Protein AF-A0A7K5IRS3-F1 (afdb_monomer_lite)

Organism: Toxostoma redivivum (NCBI:txid99882)

Structure (mmCIF, N/CA/C/O backbone):
data_AF-A0A7K5IRS3-F1
#
_entry.id   AF-A0A7K5IRS3-F1
#
loop_
_atom_site.group_PDB
_atom_site.id
_atom_site.type_symbol
_atom_site.label_atom_id
_atom_site.label_alt_id
_atom_site.label_comp_id
_atom_site.label_asym_id
_atom_site.label_entity_id
_atom_site.label_seq_id
_atom_site.pdbx_PDB_ins_code
_atom_site.Cartn_x
_atom_site.Cartn_y
_atom_site.Cartn_z
_atom_site.occupancy
_atom_site.B_iso_or_equiv
_atom_site.auth_seq_id
_atom_site.auth_comp_id
_atom_site.auth_asym_id
_atom_site.auth_atom_id
_atom_site.pdbx_PDB_model_num
ATOM 1 N N . GLU A 1 1 ? -62.398 -27.032 11.326 1.00 35.72 1 GLU A N 1
ATOM 2 C CA . GLU A 1 1 ? -62.741 -27.463 9.952 1.00 35.72 1 GLU A CA 1
ATOM 3 C C . GLU A 1 1 ? -62.327 -26.345 9.003 1.00 35.72 1 GLU A C 1
ATOM 5 O O . GLU A 1 1 ? -62.543 -25.201 9.361 1.00 35.72 1 GLU A O 1
ATOM 10 N N . SER A 1 2 ? -61.697 -26.519 7.849 1.00 32.34 2 SER A N 1
ATOM 11 C CA . SER A 1 2 ? -61.106 -27.665 7.151 1.00 32.34 2 SER A CA 1
ATOM 12 C C . SER A 1 2 ? -60.335 -27.067 5.953 1.00 32.34 2 SER A C 1
ATOM 14 O O . SER A 1 2 ? -60.902 -26.255 5.235 1.00 32.34 2 SER A O 1
ATOM 16 N N . VAL A 1 3 ? -59.039 -27.373 5.807 1.00 35.84 3 VAL A N 1
ATOM 17 C CA . VAL A 1 3 ? -58.456 -28.116 4.661 1.00 35.84 3 VAL A CA 1
ATOM 18 C C . VAL A 1 3 ? -58.207 -27.279 3.374 1.00 35.84 3 VAL A C 1
ATOM 20 O O . VAL A 1 3 ? -59.119 -27.010 2.604 1.00 35.84 3 VAL A O 1
ATOM 23 N N . ASN A 1 4 ? -56.929 -26.928 3.128 1.00 37.47 4 ASN A N 1
ATOM 24 C CA . ASN A 1 4 ? -56.299 -26.757 1.787 1.00 37.47 4 ASN A CA 1
ATOM 25 C C . ASN A 1 4 ? -56.284 -28.121 1.036 1.00 37.47 4 ASN A C 1
ATOM 27 O O . ASN A 1 4 ? -56.558 -29.106 1.717 1.00 37.47 4 ASN A O 1
ATOM 31 N N . PRO A 1 5 ? -55.806 -28.323 -0.223 1.00 52.09 5 PRO A N 1
ATOM 32 C CA . PRO A 1 5 ? -55.329 -27.435 -1.310 1.00 52.09 5 PRO A CA 1
ATOM 33 C C . PRO A 1 5 ? -55.896 -27.833 -2.710 1.00 52.09 5 PRO A C 1
ATOM 35 O O . PRO A 1 5 ? -56.567 -28.853 -2.842 1.00 52.09 5 PRO A O 1
ATOM 38 N N . THR A 1 6 ? -55.557 -27.132 -3.806 1.00 36.75 6 THR A N 1
ATOM 39 C CA . THR A 1 6 ? -55.405 -27.804 -5.122 1.00 36.75 6 THR A CA 1
ATOM 40 C C . THR A 1 6 ? -54.451 -27.059 -6.058 1.00 36.75 6 THR A C 1
ATOM 42 O O . THR A 1 6 ? -54.639 -25.893 -6.388 1.00 36.75 6 THR A O 1
ATOM 45 N N . SER A 1 7 ? -53.421 -27.790 -6.464 1.00 32.72 7 SER A N 1
ATOM 46 C CA . SER A 1 7 ? -52.395 -27.486 -7.458 1.00 32.72 7 SER A CA 1
ATOM 47 C C . SER A 1 7 ? -52.858 -27.932 -8.855 1.00 32.72 7 SER A C 1
ATOM 49 O O . SER A 1 7 ? -53.617 -28.893 -8.933 1.00 32.72 7 SER A O 1
ATOM 51 N N . TYR A 1 8 ? -52.367 -27.305 -9.936 1.00 34.88 8 TYR A N 1
ATOM 52 C CA . TYR A 1 8 ? -51.504 -27.918 -10.977 1.00 34.88 8 TYR A CA 1
ATOM 53 C C . TYR A 1 8 ? -51.452 -27.119 -12.300 1.00 34.88 8 TYR A C 1
ATOM 55 O O . TYR A 1 8 ? -52.494 -26.818 -12.864 1.00 34.88 8 TYR A O 1
ATOM 63 N N . SER A 1 9 ? -50.207 -26.953 -12.793 1.00 36.88 9 SER A N 1
ATOM 64 C CA . SER A 1 9 ? -49.703 -26.966 -14.193 1.00 36.88 9 SER A CA 1
ATOM 65 C C . SER A 1 9 ? -50.263 -25.946 -15.208 1.00 36.88 9 SER A C 1
ATOM 67 O O . SER A 1 9 ? -51.453 -25.696 -15.240 1.00 36.88 9 SER A O 1
ATOM 69 N N . SER A 1 10 ? -49.501 -25.343 -16.127 1.00 39.47 10 SER A N 1
ATOM 70 C CA . SER A 1 10 ? -48.346 -25.854 -16.872 1.00 39.47 10 SER A CA 1
ATOM 71 C C . SER A 1 10 ? -47.658 -24.750 -17.699 1.00 39.47 10 SER A C 1
ATOM 73 O O . SER A 1 10 ? -48.317 -23.799 -18.103 1.00 39.47 10 SER A O 1
ATOM 75 N N . GLN A 1 11 ? -46.410 -25.036 -18.085 1.00 43.38 11 GLN A N 1
ATOM 76 C CA . GLN A 1 11 ? -45.656 -24.550 -19.253 1.00 43.38 11 GLN A CA 1
ATOM 77 C C . GLN A 1 11 ? -44.656 -23.398 -19.058 1.00 43.38 11 GLN A C 1
ATOM 79 O O . GLN A 1 11 ? -44.975 -22.237 -18.841 1.00 43.38 11 GLN A O 1
ATOM 84 N N . LEU A 1 12 ? -43.404 -23.845 -19.154 1.00 40.38 12 LEU A N 1
ATOM 85 C CA . LEU A 1 12 ? -42.155 -23.133 -19.339 1.00 40.38 12 LEU A CA 1
ATOM 86 C C . LEU A 1 12 ? -42.151 -22.476 -20.726 1.00 40.38 12 LEU A C 1
ATOM 88 O O . LEU A 1 12 ? -42.394 -23.173 -21.710 1.00 40.38 12 LEU A O 1
ATOM 92 N N . GLU A 1 13 ? -41.803 -21.195 -20.808 1.00 42.59 13 GLU A N 1
ATOM 93 C CA . GLU A 1 13 ? -41.315 -20.590 -22.051 1.00 42.59 13 GLU A CA 1
ATOM 94 C C . GLU A 1 13 ? -39.824 -20.287 -21.900 1.00 42.59 13 GLU A C 1
ATOM 96 O O . GLU A 1 13 ? -39.390 -19.360 -21.217 1.00 42.59 13 GLU A O 1
ATOM 101 N N . ASP A 1 14 ? -39.068 -21.193 -22.510 1.00 37.47 14 ASP A N 1
ATOM 102 C CA . ASP A 1 14 ? -37.672 -21.110 -22.902 1.00 37.47 14 ASP A CA 1
ATOM 103 C C . ASP A 1 14 ? -37.530 -20.064 -24.020 1.00 37.47 14 ASP A C 1
ATOM 105 O O . ASP A 1 14 ? -38.189 -20.163 -25.054 1.00 37.47 14 ASP A O 1
ATOM 109 N N . SER A 1 15 ? -36.696 -19.045 -23.809 1.00 58.06 15 SER A N 1
ATOM 110 C CA . SER A 1 15 ? -36.333 -18.077 -24.848 1.00 58.06 15 SER A CA 1
ATOM 111 C C . SER A 1 15 ? -34.816 -18.033 -24.978 1.00 58.06 15 SER A C 1
ATOM 113 O O . SER A 1 15 ? -34.156 -17.109 -24.499 1.00 58.06 15 SER A O 1
ATOM 115 N N . GLY A 1 16 ? -34.277 -19.051 -25.646 1.00 42.94 16 GLY A N 1
ATOM 116 C CA . GLY A 1 16 ? -32.945 -19.030 -26.232 1.00 42.94 16 GLY A CA 1
ATOM 117 C C . GLY A 1 16 ? -32.838 -17.987 -27.349 1.00 42.94 16 GLY A C 1
ATOM 118 O O . GLY A 1 16 ? -33.691 -17.903 -28.230 1.00 42.94 16 GLY A O 1
ATOM 119 N N . CYS A 1 17 ? -31.759 -17.209 -27.319 1.00 46.00 17 CYS A N 1
ATOM 120 C CA . CYS A 1 17 ? -31.292 -16.421 -28.456 1.00 46.00 17 CYS A CA 1
ATOM 121 C C . CYS A 1 17 ? -29.834 -16.798 -28.728 1.00 46.00 17 CYS A C 1
ATOM 123 O O . CYS A 1 17 ? -28.911 -16.118 -28.283 1.00 46.00 17 CYS A O 1
ATOM 125 N N . ASP A 1 18 ? -29.661 -17.894 -29.466 1.00 41.50 18 ASP A N 1
ATOM 126 C CA . ASP A 1 18 ? -28.457 -18.168 -30.245 1.00 41.50 18 ASP A CA 1
ATOM 127 C C . ASP A 1 18 ? -28.534 -17.376 -31.554 1.00 41.50 18 ASP A C 1
ATOM 129 O O . ASP A 1 18 ? -29.476 -17.532 -32.332 1.00 41.50 18 ASP A O 1
ATOM 133 N N . VAL A 1 19 ? -27.525 -16.548 -31.824 1.00 40.22 19 VAL A N 1
ATOM 134 C CA . VAL A 1 19 ? -27.256 -16.044 -33.177 1.00 40.22 19 VAL A CA 1
ATOM 135 C C . VAL A 1 19 ? -25.769 -16.227 -33.465 1.00 40.22 19 VAL A C 1
ATOM 137 O O . VAL A 1 19 ? -24.948 -15.339 -33.241 1.00 40.22 19 VAL A O 1
ATOM 140 N N . CYS A 1 20 ? -25.434 -17.412 -33.971 1.00 35.03 20 CYS A N 1
ATOM 141 C CA . CYS A 1 20 ? -24.266 -17.619 -34.816 1.00 35.03 20 CYS A CA 1
ATOM 142 C C . CYS A 1 20 ? -24.588 -17.058 -36.206 1.00 35.03 20 CYS A C 1
ATOM 144 O O . CYS A 1 20 ? -25.600 -17.430 -36.792 1.00 35.03 20 CYS A O 1
ATOM 146 N N . ASN A 1 21 ? -23.717 -16.209 -36.747 1.00 39.47 21 ASN A N 1
ATOM 147 C CA . ASN A 1 21 ? -23.665 -15.962 -38.184 1.00 39.47 21 ASN A CA 1
ATOM 148 C C . ASN A 1 21 ? -22.270 -16.329 -38.682 1.00 39.47 21 ASN A C 1
ATOM 150 O O . ASN A 1 21 ? -21.323 -15.554 -38.558 1.00 39.47 21 ASN A O 1
ATOM 154 N N . ASP A 1 22 ? -22.192 -17.533 -39.243 1.00 34.62 22 ASP A N 1
ATOM 155 C CA . ASP A 1 22 ? -21.204 -17.906 -40.242 1.00 34.62 22 ASP A CA 1
ATOM 156 C C . ASP A 1 22 ? -21.474 -17.113 -41.525 1.00 34.62 22 ASP A C 1
ATOM 158 O O . ASP A 1 22 ? -22.584 -17.112 -42.060 1.00 34.62 22 ASP A O 1
ATOM 162 N N . SER A 1 23 ? -20.438 -16.484 -42.068 1.00 40.38 23 SER A N 1
ATOM 163 C CA . SER A 1 23 ? -20.390 -16.136 -43.486 1.00 40.38 23 SER A CA 1
ATOM 164 C C . SER A 1 23 ? -19.009 -16.460 -44.047 1.00 40.38 23 SER A C 1
ATOM 166 O O . SER A 1 23 ? -18.142 -15.610 -44.231 1.00 40.38 23 SER A O 1
ATOM 168 N N . ALA A 1 24 ? -18.818 -17.746 -44.334 1.00 34.31 24 ALA A N 1
ATOM 169 C CA . ALA A 1 24 ? -17.869 -18.199 -45.336 1.00 34.31 24 ALA A CA 1
ATOM 170 C C . ALA A 1 24 ? -18.504 -18.023 -46.724 1.00 34.31 24 ALA A C 1
ATOM 172 O O . ALA A 1 24 ? -19.585 -18.552 -46.968 1.00 34.31 24 ALA A O 1
ATOM 173 N N . PHE A 1 25 ? -17.830 -17.308 -47.625 1.00 32.75 25 PHE A N 1
ATOM 174 C CA . PHE A 1 25 ? -17.977 -17.497 -49.068 1.00 32.75 25 PHE A CA 1
ATOM 175 C C . PHE A 1 25 ? -16.651 -17.180 -49.775 1.00 32.75 25 PHE A C 1
ATOM 177 O O . PHE A 1 25 ? -16.189 -16.043 -49.806 1.00 32.75 25 PHE A O 1
ATOM 184 N N . ASP A 1 26 ? -16.060 -18.264 -50.267 1.00 31.09 26 ASP A N 1
ATOM 185 C CA . ASP A 1 26 ? -15.337 -18.476 -51.518 1.00 31.09 26 ASP A CA 1
ATOM 186 C C . ASP A 1 26 ? -14.214 -17.544 -51.996 1.00 31.09 26 ASP A C 1
ATOM 188 O O . ASP A 1 26 ? -14.376 -16.407 -52.435 1.00 31.09 26 ASP A O 1
ATOM 192 N N . SER A 1 27 ? -13.052 -18.198 -52.048 1.00 31.64 27 SER A N 1
ATOM 193 C CA . SER A 1 27 ? -11.953 -18.062 -52.993 1.00 31.64 27 SER A CA 1
ATOM 194 C C . SER A 1 27 ? -12.310 -17.524 -54.386 1.00 31.64 27 SER A C 1
ATOM 196 O O . SER A 1 27 ? -13.105 -18.109 -55.116 1.00 31.64 27 SER A O 1
ATOM 198 N N . LEU A 1 28 ? -11.513 -16.556 -54.843 1.00 33.59 28 LEU A N 1
ATOM 199 C CA . LEU A 1 28 ? -11.058 -16.518 -56.230 1.00 33.59 28 LEU A CA 1
ATOM 200 C C . LEU A 1 28 ? -9.540 -16.320 -56.235 1.00 33.59 28 LEU A C 1
ATOM 202 O O . LEU A 1 28 ? -9.024 -15.298 -55.788 1.00 33.59 28 LEU A O 1
ATOM 206 N N . GLY A 1 29 ? -8.826 -17.348 -56.687 1.00 28.31 29 GLY A N 1
ATOM 207 C CA .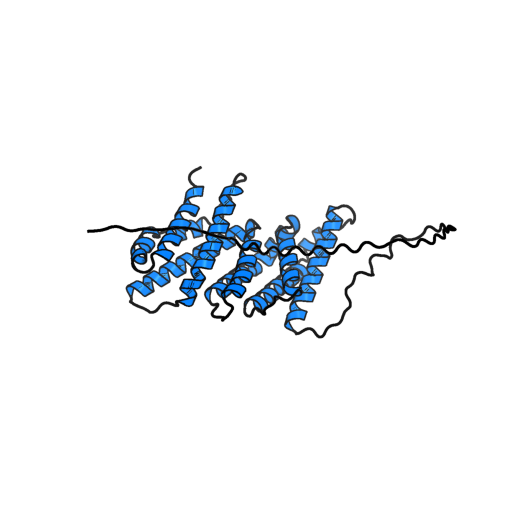 GLY A 1 29 ? -7.387 -17.300 -56.880 1.00 28.31 29 GLY A CA 1
ATOM 208 C C . GLY A 1 29 ? -7.017 -16.606 -58.186 1.00 28.31 29 GLY A C 1
ATOM 209 O O . GLY A 1 29 ? -7.661 -16.813 -59.209 1.00 28.31 29 GLY A O 1
ATOM 210 N N . THR A 1 30 ? -5.908 -15.878 -58.162 1.00 31.98 30 THR A N 1
ATOM 211 C CA . THR A 1 30 ? -5.019 -15.736 -59.317 1.00 31.98 30 THR A CA 1
ATOM 212 C C . THR A 1 30 ? -3.590 -15.709 -58.804 1.00 31.98 30 THR A C 1
ATOM 214 O O . THR A 1 30 ? -3.171 -14.769 -58.131 1.00 31.98 30 THR A O 1
ATOM 217 N N . ALA A 1 31 ? -2.876 -16.788 -59.105 1.00 30.75 31 ALA A N 1
ATOM 218 C CA . ALA A 1 31 ? -1.441 -16.909 -58.963 1.00 30.75 31 ALA A CA 1
ATOM 219 C C . ALA A 1 31 ? -0.721 -16.021 -59.989 1.00 30.75 31 ALA A C 1
ATOM 221 O O . ALA A 1 31 ? -1.162 -15.905 -61.132 1.00 30.75 31 ALA A O 1
ATOM 222 N N . SER A 1 32 ? 0.420 -15.467 -59.590 1.00 30.77 32 SER A N 1
ATOM 223 C CA . SER A 1 32 ? 1.526 -15.158 -60.496 1.00 30.77 32 SER A CA 1
ATOM 224 C C . SER A 1 32 ? 2.816 -15.133 -59.682 1.00 30.77 32 SER A C 1
ATOM 226 O O . SER A 1 32 ? 3.207 -14.101 -59.142 1.00 30.77 32 SER A O 1
ATOM 228 N N . ASP A 1 33 ? 3.474 -16.286 -59.606 1.00 28.84 33 ASP A N 1
ATOM 229 C CA . ASP A 1 33 ? 4.921 -16.350 -59.415 1.00 28.84 33 ASP A CA 1
ATOM 230 C C . ASP A 1 33 ? 5.607 -15.753 -60.651 1.00 28.84 33 ASP A C 1
ATOM 232 O O . ASP A 1 33 ? 5.157 -16.007 -61.766 1.00 28.84 33 ASP A O 1
ATOM 236 N N . PHE A 1 34 ? 6.683 -14.976 -60.472 1.00 27.59 34 PHE A N 1
ATOM 237 C CA . PHE A 1 34 ? 8.011 -15.348 -60.981 1.00 27.59 34 PHE A CA 1
ATOM 238 C C . PHE A 1 34 ? 9.103 -14.284 -60.720 1.00 27.59 34 PHE A C 1
ATOM 240 O O . PHE A 1 34 ? 8.952 -13.105 -61.027 1.00 27.59 34 PHE A O 1
ATOM 247 N N . HIS A 1 35 ? 10.244 -14.815 -60.260 1.00 30.34 35 HIS A N 1
ATOM 248 C CA . HIS A 1 35 ? 11.635 -14.334 -60.318 1.00 30.34 35 HIS A CA 1
ATOM 249 C C . HIS A 1 35 ? 12.181 -13.337 -59.275 1.00 30.34 35 HIS A C 1
ATOM 251 O O . HIS A 1 35 ? 12.158 -12.123 -59.425 1.00 30.34 35 HIS A O 1
ATOM 257 N N . GLN A 1 36 ? 12.803 -13.942 -58.251 1.00 30.33 36 GLN A N 1
ATOM 258 C CA . GLN A 1 36 ? 14.237 -13.849 -57.919 1.00 30.33 36 GLN A CA 1
ATOM 259 C C . GLN A 1 36 ? 14.968 -12.525 -58.212 1.00 30.33 36 GLN A C 1
ATOM 261 O O . GLN A 1 36 ? 15.292 -12.209 -59.352 1.00 30.33 36 GLN A O 1
ATOM 266 N N . SER A 1 37 ? 15.416 -11.877 -57.136 1.00 27.23 37 SER A N 1
ATOM 267 C CA . SER A 1 37 ? 16.671 -11.123 -57.118 1.00 27.23 37 SER A CA 1
ATOM 268 C C . SER A 1 37 ? 17.335 -11.319 -55.758 1.00 27.23 37 SER A C 1
ATOM 270 O O . SER A 1 37 ? 16.959 -10.693 -54.768 1.00 27.23 37 SER A O 1
ATOM 272 N N . GLU A 1 38 ? 18.330 -12.200 -55.712 1.00 29.78 38 GLU A N 1
ATOM 273 C CA . GLU A 1 38 ? 19.328 -12.214 -54.650 1.00 29.78 38 GLU A CA 1
ATOM 274 C C . GLU A 1 38 ? 20.120 -10.905 -54.710 1.00 29.78 38 GLU A C 1
ATOM 276 O O . GLU A 1 38 ? 20.816 -10.653 -55.684 1.00 29.78 38 GLU A O 1
ATOM 281 N N . HIS A 1 39 ? 20.052 -10.083 -53.664 1.00 29.22 39 HIS A N 1
ATOM 282 C CA . HIS A 1 39 ? 21.185 -9.247 -53.280 1.00 29.22 39 HIS A CA 1
ATOM 283 C C . HIS A 1 39 ? 21.186 -9.031 -51.767 1.00 29.22 39 HIS A C 1
ATOM 285 O O . HIS A 1 39 ? 20.412 -8.278 -51.185 1.00 29.22 39 HIS A O 1
ATOM 291 N N . ASN A 1 40 ? 22.107 -9.764 -51.155 1.00 32.06 40 ASN A N 1
ATOM 292 C CA . ASN A 1 40 ? 22.701 -9.552 -49.849 1.00 32.06 40 ASN A CA 1
ATOM 293 C C . ASN A 1 40 ? 23.050 -8.060 -49.654 1.00 32.06 40 ASN A C 1
ATOM 295 O O . ASN A 1 40 ? 23.689 -7.501 -50.543 1.00 32.06 40 ASN A O 1
ATOM 299 N N . VAL A 1 41 ? 22.627 -7.442 -48.537 1.00 30.41 41 VAL A N 1
ATOM 300 C CA . VAL A 1 41 ? 23.303 -6.362 -47.770 1.00 30.41 41 VAL A CA 1
ATOM 301 C C . VAL A 1 41 ? 22.321 -5.730 -46.754 1.00 30.41 41 VAL A C 1
ATOM 303 O O . VAL A 1 41 ? 21.298 -5.162 -47.117 1.00 30.41 41 VAL A O 1
ATOM 306 N N . SER A 1 42 ? 22.730 -5.732 -45.476 1.00 28.66 42 SER A N 1
ATOM 307 C CA . SER A 1 42 ? 22.289 -4.835 -44.384 1.00 28.66 42 SER A CA 1
ATOM 308 C C . SER A 1 42 ? 20.951 -5.122 -43.672 1.00 28.66 42 SER A C 1
ATOM 310 O O . SER A 1 42 ? 19.960 -4.409 -43.814 1.00 28.66 42 SER A O 1
ATOM 312 N N . THR A 1 43 ? 20.974 -6.067 -42.731 1.00 33.31 43 THR A N 1
ATOM 313 C CA . THR A 1 43 ? 19.914 -6.336 -41.732 1.00 33.31 43 THR A CA 1
ATOM 314 C C . THR A 1 43 ? 19.813 -5.287 -40.603 1.00 33.31 43 THR A C 1
ATOM 316 O O . THR A 1 43 ? 19.393 -5.600 -39.495 1.00 33.31 43 THR A O 1
ATOM 319 N N . SER A 1 44 ? 20.193 -4.025 -40.837 1.00 37.22 44 SER A N 1
ATOM 320 C CA . SER A 1 44 ? 20.324 -3.011 -39.769 1.00 37.22 44 SER A CA 1
ATOM 321 C C . SER A 1 44 ? 19.295 -1.871 -39.818 1.00 37.22 44 SER A C 1
ATOM 323 O O . SER A 1 44 ? 19.280 -1.041 -38.910 1.00 37.22 44 SER A O 1
ATOM 325 N N . LYS A 1 45 ? 18.406 -1.810 -40.816 1.00 34.12 45 LYS A N 1
ATOM 326 C CA . LYS A 1 45 ? 17.549 -0.622 -41.024 1.00 34.12 45 LYS A CA 1
ATOM 327 C C . LYS A 1 45 ? 16.102 -0.725 -40.524 1.00 34.12 45 LYS A C 1
ATOM 329 O O . LYS A 1 45 ? 15.407 0.280 -40.537 1.00 34.12 45 LYS A O 1
ATOM 334 N N . HIS A 1 46 ? 15.663 -1.872 -40.003 1.00 27.88 46 HIS A N 1
ATOM 335 C CA . HIS A 1 46 ? 14.274 -2.052 -39.538 1.00 27.88 46 HIS A CA 1
ATOM 336 C C . HIS A 1 46 ? 14.008 -1.508 -38.108 1.00 27.88 46 HIS A C 1
ATOM 338 O O . HIS A 1 46 ? 12.879 -1.520 -37.620 1.00 27.88 46 HIS A O 1
ATOM 344 N N . TRP A 1 47 ? 15.027 -1.022 -37.392 1.00 34.78 47 TRP A N 1
ATOM 345 C CA . TRP A 1 47 ? 14.876 -0.613 -35.984 1.00 34.78 47 TRP A CA 1
ATOM 346 C C . TRP A 1 47 ? 14.413 0.835 -35.774 1.00 34.78 47 TRP A C 1
ATOM 348 O O . TRP A 1 47 ? 13.993 1.179 -34.675 1.00 34.78 47 TRP A O 1
ATOM 358 N N . LEU A 1 48 ? 14.437 1.676 -36.811 1.00 32.84 48 LEU A N 1
ATOM 359 C CA . LEU A 1 48 ? 14.127 3.109 -36.694 1.00 32.84 48 LEU A CA 1
ATOM 360 C C . LEU A 1 48 ? 12.657 3.469 -36.967 1.00 32.84 48 LEU A C 1
ATOM 362 O O . LEU A 1 48 ? 12.275 4.622 -36.803 1.00 32.84 48 LEU A O 1
ATOM 366 N N . GLU A 1 49 ? 11.822 2.497 -37.339 1.00 27.77 49 GLU A N 1
ATOM 367 C CA . GLU A 1 49 ? 10.447 2.748 -37.805 1.00 27.77 49 GLU A CA 1
ATOM 368 C C . GLU A 1 49 ? 9.367 2.529 -36.726 1.00 27.77 49 GLU A C 1
ATOM 370 O O . GLU A 1 49 ? 8.176 2.646 -36.994 1.00 27.77 49 GLU A O 1
ATOM 375 N N . ARG A 1 50 ? 9.768 2.249 -35.477 1.00 32.19 50 ARG A N 1
ATOM 376 C CA . ARG A 1 50 ? 8.860 2.082 -34.323 1.00 32.19 50 ARG A CA 1
ATOM 377 C C . ARG A 1 50 ? 8.976 3.184 -33.265 1.00 32.19 50 ARG A C 1
ATOM 379 O O . ARG A 1 50 ? 8.735 2.942 -32.088 1.00 32.19 50 ARG A O 1
ATOM 386 N N . LEU A 1 51 ? 9.306 4.406 -33.673 1.00 32.94 51 LEU A N 1
ATOM 387 C CA . LEU A 1 51 ? 9.044 5.579 -32.836 1.00 32.94 51 LEU A CA 1
ATOM 388 C C . LEU A 1 51 ? 7.586 6.018 -33.064 1.00 32.94 51 LEU A C 1
ATOM 390 O O . LEU A 1 51 ? 7.221 6.263 -34.216 1.00 32.94 51 LEU A O 1
ATOM 394 N N . PRO A 1 52 ? 6.732 6.121 -32.026 1.00 35.38 52 PRO A N 1
ATOM 395 C CA . PRO A 1 52 ? 5.390 6.656 -32.211 1.00 35.38 52 PRO A CA 1
ATOM 396 C C . PRO A 1 52 ? 5.473 8.127 -32.654 1.00 35.38 52 PRO A C 1
ATOM 398 O O . PRO A 1 52 ? 6.404 8.838 -32.259 1.00 35.38 52 PRO A O 1
ATOM 401 N N . PRO A 1 53 ? 4.514 8.616 -33.460 1.00 35.88 53 PRO A N 1
ATOM 402 C CA . PRO A 1 53 ? 4.557 9.971 -33.987 1.00 35.88 53 PRO A CA 1
ATOM 403 C C . PRO A 1 53 ? 4.464 11.013 -32.863 1.00 35.88 53 PRO A C 1
ATOM 405 O O . PRO A 1 53 ? 3.509 11.059 -32.088 1.00 35.88 53 PRO A O 1
ATOM 408 N N . LEU A 1 54 ? 5.465 11.892 -32.819 1.00 43.44 54 LEU A N 1
ATOM 409 C CA . LEU A 1 54 ? 5.492 13.123 -32.033 1.00 43.44 54 LEU A CA 1
ATOM 410 C C . LEU A 1 54 ? 4.432 14.104 -32.562 1.00 43.44 54 LEU A C 1
ATOM 412 O O . LEU A 1 54 ? 4.730 14.887 -33.459 1.00 43.44 54 LEU A O 1
ATOM 416 N N . ASN A 1 55 ? 3.207 14.060 -32.031 1.00 40.94 55 ASN A N 1
ATOM 417 C CA . ASN A 1 55 ? 2.341 15.226 -31.773 1.00 40.94 55 ASN A CA 1
ATOM 418 C C . ASN A 1 55 ? 0.918 14.790 -31.412 1.00 40.94 55 ASN A C 1
ATOM 420 O O . ASN A 1 55 ? 0.183 14.333 -32.278 1.00 40.94 55 ASN A O 1
ATOM 424 N N . LEU A 1 56 ? 0.485 15.088 -30.189 1.00 34.84 56 LEU A N 1
ATOM 425 C CA . LEU A 1 56 ? -0.889 15.485 -29.890 1.00 34.84 56 LEU A CA 1
ATOM 426 C C . LEU A 1 56 ? -0.819 16.573 -28.805 1.00 34.84 56 LEU A C 1
ATOM 428 O O . LEU A 1 56 ? 0.136 16.643 -28.033 1.00 34.84 56 LEU A O 1
ATOM 432 N N . GLY A 1 57 ? -1.778 17.496 -28.779 1.00 38.91 57 GLY A N 1
ATOM 433 C CA . GLY A 1 57 ? -1.817 18.597 -27.814 1.00 38.91 57 GLY A CA 1
ATOM 434 C C . GLY A 1 57 ? -2.012 18.095 -26.382 1.00 38.91 57 GLY A C 1
ATOM 435 O O . GLY A 1 57 ? -3.129 18.062 -25.881 1.00 38.91 57 GLY A O 1
ATOM 436 N N . HIS A 1 58 ? -0.923 17.702 -25.728 1.00 43.59 58 HIS A N 1
ATOM 437 C CA . HIS A 1 58 ? -0.948 17.101 -24.400 1.00 43.59 58 HIS A CA 1
ATOM 438 C C . HIS A 1 58 ? -0.992 18.166 -23.301 1.00 43.59 58 HIS A C 1
ATOM 440 O O . HIS A 1 58 ? -0.258 19.163 -23.335 1.00 43.59 58 HIS A O 1
ATOM 446 N N . THR A 1 59 ? -1.843 17.945 -22.298 1.00 54.34 59 THR A N 1
ATOM 447 C CA . THR A 1 59 ? -1.904 18.798 -21.099 1.00 54.34 59 THR A CA 1
ATOM 448 C C . THR A 1 59 ? -0.563 18.764 -20.352 1.00 54.34 59 THR A C 1
ATOM 450 O O . THR A 1 59 ? 0.179 17.786 -20.443 1.00 54.34 59 THR A O 1
ATOM 453 N N . SER A 1 60 ? -0.219 19.809 -19.587 1.00 59.12 60 SER A N 1
ATOM 454 C CA . SER A 1 60 ? 1.078 19.887 -18.880 1.00 59.12 60 SER A CA 1
ATOM 455 C C . SER A 1 60 ? 1.377 18.673 -17.983 1.00 59.12 60 SER A C 1
ATOM 457 O O . SER A 1 60 ? 2.538 18.305 -17.834 1.00 59.12 60 SER A O 1
ATOM 459 N N . LYS A 1 61 ? 0.336 18.020 -17.444 1.00 58.34 61 LYS A N 1
ATOM 460 C CA . LYS A 1 61 ? 0.423 16.814 -16.598 1.00 58.34 61 LYS A CA 1
ATOM 461 C C . LYS A 1 61 ? 0.746 15.524 -17.359 1.00 58.34 61 LYS A C 1
ATOM 463 O O . LYS A 1 61 ? 1.256 14.576 -16.779 1.00 58.34 61 LYS A O 1
ATOM 468 N N . GLU A 1 62 ? 0.418 15.464 -18.642 1.00 59.91 62 GLU A N 1
ATOM 469 C CA . GLU A 1 62 ? 0.723 14.308 -19.486 1.00 59.91 62 GLU A CA 1
ATOM 470 C C . GLU A 1 62 ? 2.189 14.360 -19.924 1.00 59.91 62 GLU A C 1
ATOM 472 O O . GLU A 1 62 ? 2.932 13.398 -19.741 1.00 59.91 62 GLU A O 1
ATOM 477 N N . LYS A 1 63 ? 2.654 15.553 -20.319 1.00 61.66 63 LYS A N 1
ATOM 478 C CA . LYS A 1 63 ? 4.066 15.808 -20.641 1.00 61.66 63 LYS A CA 1
ATOM 479 C C . LYS A 1 63 ? 5.019 15.497 -19.480 1.00 61.66 63 LYS A C 1
ATOM 481 O O . LYS A 1 63 ? 6.158 15.119 -19.737 1.00 61.66 63 LYS A O 1
ATOM 486 N N . SER A 1 64 ? 4.575 15.631 -18.223 1.00 69.62 64 SER A N 1
ATOM 487 C CA . SER A 1 64 ? 5.413 15.319 -17.054 1.00 69.62 64 SER A CA 1
ATOM 488 C C . SER A 1 64 ? 5.676 13.826 -16.853 1.00 69.62 64 SER A C 1
ATOM 490 O O . SER A 1 64 ? 6.668 13.487 -16.220 1.00 69.62 64 SER A O 1
ATOM 492 N N . LEU A 1 65 ? 4.819 12.939 -17.375 1.00 80.31 65 LEU A N 1
ATOM 493 C CA . LEU A 1 65 ? 4.998 11.487 -17.258 1.00 80.31 65 LEU A CA 1
ATOM 494 C C . LEU A 1 65 ? 5.650 10.876 -18.502 1.00 80.31 65 LEU A C 1
ATOM 496 O O . LEU A 1 65 ? 6.449 9.959 -18.365 1.00 80.31 65 LEU A O 1
ATOM 500 N N . THR A 1 66 ? 5.391 11.399 -19.703 1.00 83.56 66 THR A N 1
ATOM 501 C CA . THR A 1 66 ? 5.882 10.787 -20.952 1.00 83.56 66 THR A CA 1
ATOM 502 C C . THR A 1 66 ? 7.409 10.675 -21.018 1.00 83.56 66 THR A C 1
ATOM 504 O O . THR A 1 66 ? 7.934 9.620 -21.363 1.00 83.56 66 THR A O 1
ATOM 507 N N . ALA A 1 67 ? 8.140 11.737 -20.664 1.00 86.38 67 ALA A N 1
ATOM 508 C CA . ALA A 1 67 ? 9.603 11.739 -20.726 1.00 86.38 67 ALA A CA 1
ATOM 509 C C . ALA A 1 67 ? 10.267 10.733 -19.758 1.00 86.38 67 ALA A C 1
ATOM 511 O O . ALA A 1 67 ? 11.077 9.926 -20.227 1.00 86.38 67 ALA A O 1
ATOM 512 N N . PRO A 1 68 ? 9.942 10.715 -18.444 1.00 86.50 68 PRO A N 1
ATOM 513 C CA . PRO A 1 68 ? 10.525 9.732 -17.533 1.00 86.50 68 PRO A CA 1
ATOM 514 C C . PRO A 1 68 ? 10.091 8.297 -17.855 1.00 86.50 68 PRO A C 1
ATOM 516 O O . PRO A 1 68 ? 10.912 7.389 -17.735 1.00 86.50 68 PRO A O 1
ATOM 519 N N . VAL A 1 69 ? 8.849 8.082 -18.309 1.00 90.50 69 VAL A N 1
ATOM 520 C CA . VAL A 1 69 ? 8.364 6.757 -18.739 1.00 90.50 69 VAL A CA 1
ATOM 521 C C . VAL A 1 69 ? 9.179 6.240 -19.919 1.00 90.50 69 VAL A C 1
ATOM 523 O O . VAL A 1 69 ? 9.743 5.153 -19.828 1.00 90.50 69 VAL A O 1
ATOM 526 N N . HIS A 1 70 ? 9.328 7.043 -20.975 1.00 89.62 70 HIS A N 1
ATOM 527 C CA . HIS A 1 70 ? 10.088 6.657 -22.162 1.00 89.62 70 HIS A CA 1
ATOM 528 C C . HIS A 1 70 ? 11.560 6.365 -21.834 1.00 89.62 70 HIS A C 1
ATOM 530 O O . HIS A 1 70 ? 12.106 5.353 -22.266 1.00 89.62 70 HIS A O 1
ATOM 536 N N . PHE A 1 71 ? 12.213 7.216 -21.031 1.00 89.94 71 PHE A N 1
ATOM 537 C CA . PHE A 1 71 ? 13.600 6.984 -20.611 1.00 89.94 71 PHE A CA 1
ATOM 538 C C . PHE A 1 71 ? 13.764 5.647 -19.873 1.00 89.94 71 PHE A C 1
ATOM 540 O O . PHE A 1 71 ? 14.643 4.851 -20.209 1.00 89.94 71 PHE A O 1
ATOM 547 N N . LEU A 1 72 ? 12.912 5.393 -18.876 1.00 89.12 72 LEU A N 1
ATOM 548 C CA . LEU A 1 72 ? 12.980 4.180 -18.062 1.00 89.12 72 LEU A CA 1
ATOM 549 C C . LEU A 1 72 ? 12.620 2.929 -18.868 1.00 89.12 72 LEU A C 1
ATOM 551 O O . LEU A 1 72 ? 13.234 1.883 -18.670 1.00 89.12 72 LEU A O 1
ATOM 555 N N . GLN A 1 73 ? 11.675 3.031 -19.801 1.00 92.31 73 GLN A N 1
ATOM 556 C CA . GLN A 1 73 ? 11.336 1.939 -20.704 1.00 92.31 73 GLN A CA 1
ATOM 557 C C . GLN A 1 73 ? 12.509 1.574 -21.619 1.00 92.31 73 GLN A C 1
ATOM 559 O O . GLN A 1 73 ? 12.888 0.405 -21.666 1.00 92.31 73 GLN A O 1
ATOM 564 N N . CYS A 1 74 ? 13.140 2.555 -22.273 1.00 88.44 74 CYS A N 1
ATOM 565 C CA . CYS A 1 74 ? 14.327 2.309 -23.095 1.00 88.44 74 CYS A CA 1
ATOM 566 C C . CYS A 1 74 ? 15.450 1.653 -22.282 1.00 88.44 74 CYS A C 1
ATOM 568 O O . CYS A 1 74 ? 16.105 0.727 -22.758 1.00 88.44 74 CYS A O 1
ATOM 570 N N . LEU A 1 75 ? 15.654 2.093 -21.036 1.00 86.12 75 LEU A N 1
ATOM 571 C CA . LEU A 1 75 ? 16.648 1.498 -20.147 1.00 86.12 75 LEU A CA 1
ATOM 572 C C . LEU A 1 75 ? 16.337 0.023 -19.838 1.00 86.12 75 LEU A C 1
ATOM 574 O O . LEU A 1 75 ? 17.233 -0.821 -19.894 1.00 86.12 75 LEU A O 1
ATOM 578 N N . LEU A 1 76 ? 15.073 -0.295 -19.543 1.00 86.88 76 LEU A N 1
ATOM 579 C CA . LEU A 1 76 ? 14.618 -1.669 -19.315 1.00 86.88 76 LEU A CA 1
ATOM 580 C C . LEU A 1 76 ? 14.789 -2.543 -20.567 1.00 86.88 76 LEU A C 1
ATOM 582 O O . LEU A 1 76 ? 15.178 -3.703 -20.457 1.00 86.88 76 LEU A O 1
ATOM 586 N N . GLU A 1 77 ? 14.529 -2.006 -21.759 1.00 88.19 77 GLU A N 1
ATOM 587 C CA . GLU A 1 77 ? 14.692 -2.727 -23.027 1.00 88.19 77 GLU A CA 1
ATOM 588 C C . GLU A 1 77 ? 16.159 -3.012 -23.356 1.00 88.19 77 GLU A C 1
ATOM 590 O O . GLU A 1 77 ? 16.508 -4.164 -23.625 1.00 88.19 77 GLU A O 1
ATOM 595 N N . ILE A 1 78 ? 17.037 -2.005 -23.256 1.00 85.12 78 ILE A N 1
ATOM 596 C CA . ILE A 1 78 ? 18.492 -2.176 -23.439 1.00 85.12 78 ILE A CA 1
ATOM 597 C C . ILE A 1 78 ? 19.003 -3.269 -22.508 1.00 85.12 78 ILE A C 1
ATOM 599 O O . ILE A 1 78 ? 19.818 -4.110 -22.892 1.00 85.12 78 ILE A O 1
ATOM 603 N N . ARG A 1 79 ? 18.487 -3.293 -21.281 1.00 83.94 79 ARG A N 1
ATOM 604 C CA . ARG A 1 79 ? 18.865 -4.311 -20.325 1.00 83.94 79 ARG A CA 1
ATOM 605 C C . ARG A 1 79 ? 18.401 -5.708 -20.716 1.00 83.94 79 ARG A C 1
ATOM 607 O O . ARG A 1 79 ? 19.215 -6.626 -20.669 1.00 83.94 79 ARG A O 1
ATOM 614 N N . LYS A 1 80 ? 17.140 -5.885 -21.106 1.00 85.75 80 LYS A N 1
ATOM 615 C CA . LYS A 1 80 ? 16.634 -7.191 -21.563 1.00 85.75 80 LYS A CA 1
ATOM 616 C C . LYS A 1 80 ? 17.469 -7.735 -22.724 1.00 85.75 80 LYS A C 1
ATOM 618 O O . LYS A 1 80 ? 17.784 -8.920 -22.755 1.00 85.75 80 LYS A O 1
ATOM 623 N N . LEU A 1 81 ? 17.872 -6.861 -23.648 1.00 85.06 81 LEU A N 1
ATOM 624 C CA . LEU A 1 81 ? 18.752 -7.215 -24.764 1.00 85.06 81 LEU A CA 1
ATOM 625 C C . LEU A 1 81 ? 20.172 -7.580 -24.305 1.00 85.06 81 LEU A C 1
ATOM 627 O O . LEU A 1 81 ? 20.782 -8.479 -24.882 1.00 85.06 81 LEU A O 1
ATOM 631 N N . SER A 1 82 ? 20.681 -6.918 -23.263 1.00 83.06 82 SER A N 1
ATOM 632 C CA . SER A 1 82 ? 21.976 -7.245 -22.656 1.00 83.06 82 SER A CA 1
ATOM 633 C C . SER A 1 82 ? 21.958 -8.599 -21.944 1.00 83.06 82 SER A C 1
ATOM 635 O O . SER A 1 82 ? 22.825 -9.439 -22.168 1.00 83.06 82 SER A O 1
ATOM 637 N N . GLU A 1 83 ? 20.915 -8.877 -21.158 1.00 81.12 83 GLU A N 1
ATOM 638 C CA . GLU A 1 83 ? 20.733 -10.178 -20.502 1.00 81.12 83 GLU A CA 1
ATOM 639 C C . GLU A 1 83 ? 20.539 -11.319 -21.508 1.00 81.12 83 GLU A C 1
ATOM 641 O O . GLU A 1 83 ? 21.028 -12.424 -21.284 1.00 81.12 83 GLU A O 1
ATOM 646 N N . GLY A 1 84 ? 19.887 -11.043 -22.641 1.00 78.50 84 GLY A N 1
ATOM 647 C CA . GLY A 1 84 ? 19.747 -11.981 -23.755 1.00 78.50 84 GLY A CA 1
ATOM 648 C C . GLY A 1 84 ? 21.018 -12.184 -24.591 1.00 78.50 84 GLY A C 1
ATOM 649 O O . GLY A 1 84 ? 20.972 -12.926 -25.569 1.00 78.50 84 GLY A O 1
ATOM 650 N N . GLY A 1 85 ? 22.132 -11.519 -24.259 1.00 76.56 85 GLY A N 1
ATOM 651 C CA . GLY A 1 85 ? 23.404 -11.623 -24.983 1.00 76.56 85 GLY A CA 1
ATOM 652 C C . GLY A 1 85 ? 23.414 -10.962 -26.366 1.00 76.56 85 GLY A C 1
ATOM 653 O O . GLY A 1 85 ? 24.368 -11.139 -27.119 1.00 76.56 85 GLY A O 1
ATOM 654 N N . VAL A 1 86 ? 22.367 -10.202 -26.712 1.00 78.38 86 VAL A N 1
ATOM 655 C CA . VAL A 1 86 ? 22.240 -9.490 -27.997 1.00 78.38 86 VAL A CA 1
ATOM 656 C C . VAL A 1 86 ? 23.076 -8.211 -27.995 1.00 78.38 86 VAL A C 1
ATOM 658 O O . VAL A 1 86 ? 23.613 -7.814 -29.027 1.00 78.38 86 VAL A O 1
ATOM 661 N N . LEU A 1 87 ? 23.194 -7.566 -26.833 1.00 78.19 87 LEU A N 1
ATOM 662 C CA . LEU A 1 87 ? 23.996 -6.364 -26.631 1.00 78.19 87 LEU A CA 1
ATOM 663 C C . LEU A 1 87 ? 25.016 -6.591 -25.517 1.00 78.19 87 LEU A C 1
ATOM 665 O O . LEU A 1 87 ? 24.702 -7.175 -24.488 1.00 78.19 87 LEU A O 1
ATOM 669 N N . GLN A 1 88 ? 26.229 -6.072 -25.685 1.00 74.00 88 GLN A N 1
ATOM 670 C CA . GLN A 1 88 ? 27.198 -5.992 -24.596 1.00 74.00 88 GLN A CA 1
ATOM 671 C C . GLN A 1 88 ? 27.097 -4.600 -23.968 1.00 74.00 88 GLN A C 1
ATOM 673 O O . GLN A 1 88 ? 27.781 -3.671 -24.388 1.00 74.00 88 GLN A O 1
ATOM 678 N N . ALA A 1 89 ? 26.188 -4.442 -23.005 1.00 70.06 89 ALA A N 1
ATOM 679 C CA . ALA A 1 89 ? 26.042 -3.203 -22.244 1.00 70.06 89 ALA A CA 1
ATOM 680 C C . ALA A 1 89 ? 26.592 -3.402 -20.830 1.00 70.06 89 ALA A C 1
ATOM 682 O O . ALA A 1 89 ? 26.083 -4.246 -20.087 1.00 70.06 89 ALA A O 1
ATOM 683 N N . ASP A 1 90 ? 27.617 -2.627 -20.470 1.00 69.94 90 ASP A N 1
ATOM 684 C CA . ASP A 1 90 ? 28.103 -2.550 -19.096 1.00 69.94 90 ASP A CA 1
ATOM 685 C C . ASP A 1 90 ? 27.262 -1.538 -18.305 1.00 69.94 90 ASP A C 1
ATOM 687 O O . ASP A 1 90 ? 27.184 -0.361 -18.650 1.00 69.94 90 ASP A O 1
ATOM 691 N N . PHE A 1 91 ? 26.607 -2.013 -17.248 1.00 72.50 91 PHE A N 1
ATOM 692 C CA . PHE A 1 91 ? 25.798 -1.187 -16.350 1.00 72.50 91 PHE A CA 1
ATOM 693 C C . PHE A 1 91 ? 26.582 -0.712 -15.118 1.00 72.50 91 PHE A C 1
ATOM 695 O O . PHE A 1 91 ? 26.002 -0.061 -14.250 1.00 72.50 91 PHE A O 1
ATOM 702 N N . SER A 1 92 ? 27.884 -1.002 -15.025 1.00 69.19 92 SER A N 1
ATOM 703 C CA . SER A 1 92 ? 28.736 -0.567 -13.913 1.00 69.19 92 SER A CA 1
ATOM 704 C C . SER A 1 92 ? 28.808 0.964 -13.791 1.00 69.19 92 SER A C 1
ATOM 706 O O . SER A 1 92 ? 28.743 1.503 -12.687 1.00 69.19 92 SER A O 1
ATOM 708 N N . GLU A 1 93 ? 28.829 1.698 -14.910 1.00 66.19 93 GLU A N 1
ATOM 709 C CA . GLU A 1 93 ? 28.837 3.170 -14.911 1.00 66.19 93 GLU A CA 1
ATOM 710 C C . GLU A 1 93 ? 27.494 3.783 -14.482 1.00 66.19 93 GLU A C 1
ATOM 712 O O . GLU A 1 93 ? 27.468 4.861 -13.880 1.00 66.19 93 GLU A O 1
ATOM 717 N N . LEU A 1 94 ? 26.376 3.073 -14.690 1.00 65.06 94 LEU A N 1
ATOM 718 C CA . LEU A 1 94 ? 25.057 3.493 -14.198 1.00 65.06 94 LEU A CA 1
ATOM 719 C C . LEU A 1 94 ? 25.024 3.545 -12.662 1.00 65.06 94 LEU A C 1
ATOM 721 O O . LEU A 1 94 ? 24.267 4.328 -12.081 1.00 65.06 94 LEU A O 1
ATOM 725 N N . GLU A 1 95 ? 25.857 2.743 -11.993 1.00 61.34 95 GLU A N 1
ATOM 726 C CA . GLU A 1 95 ? 26.013 2.795 -10.541 1.00 61.34 95 GLU A CA 1
ATOM 727 C C . GLU A 1 95 ? 26.693 4.094 -10.084 1.00 61.34 95 GLU A C 1
ATOM 729 O O . GLU A 1 95 ? 26.363 4.602 -9.008 1.00 61.34 95 GLU A O 1
ATOM 734 N N . ASN A 1 96 ? 27.554 4.692 -10.910 1.00 60.94 96 ASN A N 1
ATOM 735 C CA . ASN A 1 96 ? 28.281 5.920 -10.586 1.00 60.94 96 ASN A CA 1
ATOM 736 C C . ASN A 1 96 ? 27.468 7.179 -10.945 1.00 60.94 96 ASN A C 1
ATOM 738 O O . ASN A 1 96 ? 27.250 8.014 -10.066 1.00 60.94 96 ASN A O 1
ATOM 742 N N . ASP A 1 97 ? 26.876 7.242 -12.145 1.00 65.69 97 ASP A N 1
ATOM 743 C CA . ASP A 1 97 ? 26.118 8.402 -12.664 1.00 65.69 97 ASP A CA 1
ATOM 744 C C . ASP A 1 97 ? 24.587 8.213 -12.645 1.00 65.69 97 ASP A C 1
ATOM 746 O O . ASP A 1 97 ? 23.825 8.649 -13.510 1.00 65.69 97 ASP A O 1
ATOM 750 N N . SER A 1 98 ? 24.083 7.596 -11.580 1.00 73.44 98 SER A N 1
ATOM 751 C CA . SER A 1 98 ? 22.654 7.296 -11.405 1.00 73.44 98 SER A CA 1
ATOM 752 C C . SER A 1 98 ? 21.743 8.522 -11.203 1.00 73.44 98 SER A C 1
ATOM 754 O O . SER A 1 98 ? 20.572 8.352 -10.848 1.00 73.44 98 SER A O 1
ATOM 756 N N . PHE A 1 99 ? 22.261 9.751 -11.282 1.00 82.12 99 PHE A N 1
ATOM 757 C CA . PHE A 1 99 ? 21.478 10.959 -11.011 1.00 82.12 99 PHE A CA 1
ATOM 758 C C . PHE A 1 99 ? 20.293 11.059 -11.974 1.00 82.12 99 PHE A C 1
ATOM 760 O O . PHE A 1 99 ? 19.156 11.219 -11.537 1.00 82.12 99 PHE A O 1
ATOM 767 N N . THR A 1 100 ? 20.537 10.862 -13.271 1.00 84.31 100 THR A N 1
ATOM 768 C CA . THR A 1 100 ? 19.497 10.885 -14.309 1.00 84.31 100 THR A CA 1
ATOM 769 C C . THR A 1 100 ? 18.457 9.789 -14.091 1.00 84.31 100 THR A C 1
ATOM 771 O O . THR A 1 100 ? 17.258 10.043 -14.225 1.00 84.31 100 THR A O 1
ATOM 774 N N . LEU A 1 101 ? 18.894 8.593 -13.679 1.00 85.50 101 LEU A N 1
ATOM 775 C CA . LEU A 1 101 ? 18.005 7.487 -13.330 1.00 85.50 101 LEU A CA 1
ATOM 776 C C . LEU A 1 101 ? 17.107 7.847 -12.143 1.00 85.50 101 LEU A C 1
ATOM 778 O O . LEU A 1 101 ? 15.886 7.815 -12.277 1.00 85.50 101 LEU A O 1
ATOM 782 N N . CYS A 1 102 ? 17.680 8.243 -11.002 1.00 86.62 102 CYS A N 1
ATOM 783 C CA . CYS A 1 102 ? 16.875 8.597 -9.831 1.00 86.62 102 CYS A CA 1
ATOM 784 C C . CYS A 1 102 ? 16.002 9.828 -10.059 1.00 86.62 102 CYS A C 1
ATOM 786 O O . CYS A 1 102 ? 14.896 9.880 -9.524 1.00 86.62 102 CYS A O 1
ATOM 788 N N . ASN A 1 103 ? 16.453 10.801 -10.850 1.00 89.62 103 ASN A N 1
ATOM 789 C CA . ASN A 1 103 ? 15.636 11.948 -11.226 1.00 89.62 103 ASN A CA 1
ATOM 790 C C . ASN A 1 103 ? 14.430 11.503 -12.067 1.00 89.62 103 ASN A C 1
ATOM 792 O O . ASN A 1 103 ? 13.306 11.886 -11.763 1.00 89.62 103 ASN A O 1
ATOM 796 N N . SER A 1 104 ? 14.635 10.619 -13.047 1.00 90.56 104 SER A N 1
ATOM 797 C CA . SER A 1 104 ? 13.547 10.075 -13.873 1.00 90.56 104 SER A CA 1
ATOM 798 C C . SER A 1 104 ? 12.556 9.254 -13.045 1.00 90.56 104 SER A C 1
ATOM 800 O O . SER A 1 104 ? 11.347 9.431 -13.177 1.00 90.56 104 SER A O 1
ATOM 802 N N . VAL A 1 105 ? 13.047 8.417 -12.124 1.00 91.75 105 VAL A N 1
ATOM 803 C CA . VAL A 1 105 ? 12.196 7.688 -11.169 1.00 91.75 105 VAL A CA 1
ATOM 804 C C . VAL A 1 105 ? 11.431 8.660 -10.273 1.00 91.75 105 VAL A C 1
ATOM 806 O O . VAL A 1 105 ? 10.232 8.496 -10.080 1.00 91.75 105 VAL A O 1
ATOM 809 N N . SER A 1 106 ? 12.082 9.704 -9.760 1.00 91.81 106 SER A N 1
ATOM 810 C CA . SER A 1 106 ? 11.426 10.695 -8.899 1.00 91.81 106 SER A CA 1
ATOM 811 C C . SER A 1 106 ? 10.315 11.438 -9.635 1.00 91.81 106 SER A C 1
ATOM 813 O O . SER A 1 106 ? 9.214 11.550 -9.106 1.00 91.81 106 SER A O 1
ATOM 815 N N . GLN A 1 107 ? 10.568 11.864 -10.876 1.00 92.69 107 GLN A N 1
ATOM 816 C CA . GLN A 1 107 ? 9.569 12.508 -11.730 1.00 92.69 107 GLN A CA 1
ATOM 817 C C . GLN A 1 107 ? 8.398 11.576 -12.054 1.00 92.69 107 GLN A C 1
ATOM 819 O O . GLN A 1 107 ? 7.249 12.017 -12.033 1.00 92.69 107 GLN A O 1
ATOM 824 N N . LEU A 1 108 ? 8.666 10.289 -12.300 1.00 94.19 108 LEU A N 1
ATOM 825 C CA . LEU A 1 108 ? 7.621 9.283 -12.478 1.00 94.19 108 LEU A CA 1
ATOM 826 C C . LEU A 1 108 ? 6.741 9.177 -11.222 1.00 94.19 108 LEU A C 1
ATOM 828 O O . LEU A 1 108 ? 5.520 9.285 -11.320 1.00 94.19 108 LEU A O 1
ATOM 832 N N . LEU A 1 109 ? 7.344 9.029 -10.039 1.00 94.75 109 LEU A N 1
ATOM 833 C CA . LEU A 1 109 ? 6.616 8.929 -8.767 1.00 94.75 109 LEU A CA 1
ATOM 834 C C . LEU A 1 109 ? 5.809 10.201 -8.459 1.00 94.75 109 LEU A C 1
ATOM 836 O O . LEU A 1 109 ? 4.663 10.115 -8.009 1.00 94.75 109 LEU A O 1
ATOM 840 N N . ASP A 1 110 ? 6.362 11.379 -8.744 1.00 93.12 110 ASP A N 1
ATOM 841 C CA . ASP A 1 110 ? 5.666 12.658 -8.580 1.00 93.12 110 ASP A CA 1
ATOM 842 C C . ASP A 1 110 ? 4.481 12.783 -9.544 1.00 93.12 110 ASP A C 1
ATOM 844 O O . ASP A 1 110 ? 3.376 13.140 -9.129 1.00 93.12 110 ASP A O 1
ATOM 848 N N . GLY A 1 111 ? 4.664 12.416 -10.815 1.00 91.62 111 GLY A N 1
ATOM 849 C CA . GLY A 1 111 ? 3.591 12.417 -11.806 1.00 91.62 111 GLY A CA 1
ATOM 850 C C . GLY A 1 111 ? 2.453 11.455 -11.444 1.00 91.62 111 GLY A C 1
ATOM 851 O O . GLY A 1 111 ? 1.281 11.837 -11.507 1.00 91.62 111 GLY A O 1
ATOM 852 N N . LEU A 1 112 ? 2.785 10.242 -10.985 1.00 92.81 112 LEU A N 1
ATOM 853 C CA . LEU A 1 112 ? 1.805 9.274 -10.481 1.00 92.81 112 LEU A CA 1
ATOM 854 C C . LEU A 1 112 ? 1.067 9.824 -9.252 1.00 92.81 112 LEU A C 1
ATOM 856 O O . LEU A 1 112 ? -0.158 9.740 -9.181 1.00 92.81 112 LEU A O 1
ATOM 860 N N . THR A 1 113 ? 1.781 10.457 -8.317 1.00 92.75 113 THR A N 1
ATOM 861 C CA . THR A 1 113 ? 1.185 11.083 -7.122 1.00 92.75 113 THR A CA 1
ATOM 862 C C . THR A 1 113 ? 0.184 12.172 -7.499 1.00 92.75 113 THR A C 1
ATOM 864 O O . THR A 1 113 ? -0.924 12.219 -6.963 1.00 92.75 113 THR A O 1
ATOM 867 N N . VAL A 1 114 ? 0.541 13.051 -8.439 1.00 90.75 114 VAL A N 1
ATOM 868 C CA . VAL A 1 114 ? -0.352 14.116 -8.923 1.00 90.75 114 VAL A CA 1
ATOM 869 C C . VAL A 1 114 ? -1.618 13.534 -9.548 1.00 90.75 114 VAL A C 1
ATOM 871 O O . V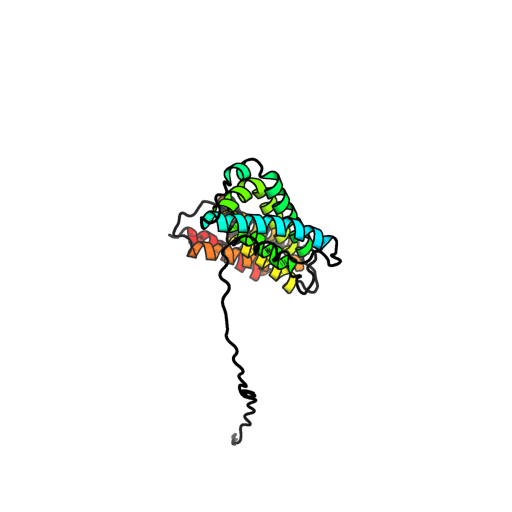AL A 1 114 ? -2.698 14.105 -9.375 1.00 90.75 114 VAL A O 1
ATOM 874 N N . PHE A 1 115 ? -1.505 12.410 -10.257 1.00 88.50 115 PHE A N 1
ATOM 875 C CA . PHE A 1 115 ? -2.661 11.740 -10.839 1.00 88.50 115 PHE A CA 1
ATOM 876 C C . PHE A 1 115 ? -3.554 11.101 -9.769 1.00 88.50 115 PHE A C 1
ATOM 878 O O . PHE A 1 115 ? -4.755 11.352 -9.757 1.00 88.50 115 PHE A O 1
ATOM 885 N N . TYR A 1 116 ? -2.986 10.333 -8.837 1.00 89.31 116 TYR A N 1
ATOM 886 C CA . TYR A 1 116 ? -3.761 9.656 -7.793 1.00 89.31 116 TYR A CA 1
ATOM 887 C C . TYR A 1 116 ? -4.466 10.618 -6.830 1.00 89.31 116 TYR A C 1
ATOM 889 O O . TYR A 1 116 ? -5.527 10.289 -6.309 1.00 89.31 116 TYR A O 1
ATOM 897 N N . ASN A 1 117 ? -3.931 11.826 -6.636 1.00 88.00 117 ASN A N 1
ATOM 898 C CA . ASN A 1 117 ? -4.604 12.875 -5.866 1.00 88.00 117 ASN A CA 1
ATOM 899 C C . ASN A 1 117 ? -5.894 13.387 -6.530 1.00 88.00 117 ASN A C 1
ATOM 901 O O . ASN A 1 117 ? -6.781 13.890 -5.845 1.00 88.00 117 ASN A O 1
ATOM 905 N N . ASN A 1 118 ? -5.998 13.310 -7.857 1.00 84.69 118 ASN A N 1
ATOM 906 C CA . ASN A 1 118 ? -7.181 13.748 -8.593 1.00 84.69 118 ASN A CA 1
ATOM 907 C C . ASN A 1 118 ? -7.404 12.841 -9.814 1.00 84.69 118 ASN A C 1
ATOM 909 O O . ASN A 1 118 ? -7.113 13.248 -10.950 1.00 84.69 118 ASN A O 1
ATOM 913 N N . PRO A 1 119 ? -7.862 11.599 -9.576 1.00 81.62 119 PRO A N 1
ATOM 914 C CA . PRO A 1 119 ? -7.969 10.606 -10.623 1.00 81.62 119 PRO A CA 1
ATOM 915 C C . PRO A 1 119 ? -9.079 11.000 -11.591 1.00 81.62 119 PRO A C 1
ATOM 917 O O . PRO A 1 119 ? -10.198 11.340 -11.200 1.00 81.62 119 PRO A O 1
ATOM 920 N N . LYS A 1 120 ? -8.755 10.945 -12.881 1.00 80.50 120 LYS A N 1
ATOM 921 C CA . LYS A 1 120 ? -9.723 11.113 -13.964 1.00 80.50 120 LYS A CA 1
ATOM 922 C C . LYS A 1 120 ? -10.136 9.739 -14.470 1.00 80.50 120 LYS A C 1
ATOM 924 O O . LYS A 1 120 ? -9.281 8.868 -14.622 1.00 80.50 120 LYS A O 1
ATOM 929 N N . PHE A 1 121 ? -11.427 9.574 -14.745 1.00 78.12 121 PHE A N 1
ATOM 930 C CA . PHE A 1 121 ? -11.985 8.326 -15.255 1.00 78.12 121 PHE A CA 1
ATOM 931 C C . PHE A 1 121 ? -12.579 8.522 -16.654 1.00 78.12 121 PHE A C 1
ATOM 933 O O . PHE A 1 121 ? -13.298 9.505 -16.852 1.00 78.12 121 PHE A O 1
ATOM 940 N N . PRO A 1 122 ? -12.305 7.608 -17.606 1.00 79.94 122 PRO A N 1
ATOM 941 C CA . PRO A 1 122 ? -11.419 6.437 -17.495 1.00 79.94 122 PRO A CA 1
ATOM 942 C C . PRO A 1 122 ? -9.937 6.816 -17.320 1.00 79.94 122 PRO A C 1
ATOM 944 O O . PRO A 1 122 ? -9.525 7.922 -17.676 1.00 79.94 122 PRO A O 1
ATOM 947 N N . ALA A 1 123 ? -9.146 5.908 -16.735 1.00 79.62 123 ALA A N 1
ATOM 948 C CA . ALA A 1 123 ? -7.722 6.144 -16.521 1.00 79.62 123 ALA A CA 1
ATOM 949 C C . ALA A 1 123 ? -7.010 6.301 -17.879 1.00 79.62 123 ALA A C 1
ATOM 951 O O . ALA A 1 123 ? -7.225 5.483 -18.776 1.00 79.62 123 ALA A O 1
ATOM 952 N N . PRO A 1 124 ? -6.176 7.336 -18.058 1.00 83.56 124 PRO A N 1
ATOM 953 C CA . PRO A 1 124 ? -5.491 7.551 -19.320 1.00 83.56 124 PRO A CA 1
ATOM 954 C C . PRO A 1 124 ? -4.415 6.481 -19.553 1.00 83.56 124 PRO A C 1
ATOM 956 O O . PRO A 1 124 ? -3.797 5.983 -18.610 1.00 83.56 124 PRO A O 1
ATOM 959 N N . SER A 1 125 ? -4.158 6.147 -20.820 1.00 84.06 125 SER A N 1
ATOM 960 C CA . SER A 1 125 ? -3.216 5.087 -21.214 1.00 84.06 125 SER A CA 1
ATOM 961 C C . SER A 1 125 ? -1.803 5.305 -20.664 1.00 84.06 125 SER A C 1
ATOM 963 O O . SER A 1 125 ? -1.209 4.365 -20.137 1.00 84.06 125 SER A O 1
ATOM 965 N N . PHE A 1 126 ? -1.311 6.549 -20.680 1.00 83.12 126 PHE A N 1
ATOM 966 C CA . PHE A 1 126 ? 0.019 6.903 -20.167 1.00 83.12 126 PHE A CA 1
ATOM 967 C C . PHE A 1 126 ? 0.196 6.598 -18.671 1.00 83.12 126 PHE A C 1
ATOM 969 O O . PHE A 1 126 ? 1.314 6.379 -18.208 1.00 83.12 126 PHE A O 1
ATOM 976 N N . LEU A 1 127 ? -0.891 6.589 -17.887 1.00 85.94 127 LEU A N 1
ATOM 977 C CA . LEU A 1 127 ? -0.823 6.223 -16.473 1.00 85.94 127 LEU A CA 1
ATOM 978 C C . LEU A 1 127 ? -0.523 4.735 -16.331 1.00 85.94 127 LEU A C 1
ATOM 980 O O . LEU A 1 127 ? 0.340 4.352 -15.546 1.00 85.94 127 LEU A O 1
ATOM 984 N N . THR A 1 128 ? -1.238 3.915 -17.098 1.00 87.75 128 THR A N 1
ATOM 985 C CA . THR A 1 128 ? -1.051 2.461 -17.104 1.00 87.75 128 THR A CA 1
ATOM 986 C C . THR A 1 128 ? 0.372 2.124 -17.528 1.00 87.75 128 THR A C 1
ATOM 988 O O . THR A 1 128 ? 1.035 1.333 -16.868 1.00 87.75 128 THR A O 1
ATOM 991 N N . GLU A 1 129 ? 0.880 2.800 -18.559 1.00 89.38 129 GLU A N 1
ATOM 992 C CA . GLU A 1 129 ? 2.266 2.670 -19.010 1.00 89.38 129 GLU A CA 1
ATOM 993 C C . GLU A 1 129 ? 3.269 3.053 -17.910 1.00 89.38 129 GLU A C 1
ATOM 995 O O . GLU A 1 129 ? 4.181 2.284 -17.609 1.00 89.38 129 GLU A O 1
ATOM 1000 N N . GLY A 1 130 ? 3.055 4.184 -17.228 1.00 90.00 130 GLY A N 1
ATOM 1001 C CA . GLY A 1 130 ? 3.901 4.601 -16.110 1.00 90.00 130 GLY A CA 1
ATOM 1002 C C . GLY A 1 130 ? 3.903 3.615 -14.941 1.00 90.00 130 GLY A C 1
ATOM 1003 O O . GLY A 1 130 ? 4.960 3.337 -14.371 1.00 90.00 130 GLY A O 1
ATOM 1004 N N . VAL A 1 131 ? 2.748 3.029 -14.617 1.00 91.25 131 VAL A N 1
ATOM 1005 C CA . VAL A 1 131 ? 2.646 1.954 -13.620 1.00 91.25 131 VAL A CA 1
ATOM 1006 C C . VAL A 1 131 ? 3.393 0.705 -14.096 1.00 91.25 131 VAL A C 1
ATOM 1008 O O . VAL A 1 131 ? 4.177 0.151 -13.331 1.00 91.25 131 VAL A O 1
ATOM 1011 N N . CYS A 1 132 ? 3.222 0.281 -15.350 1.00 90.88 132 CYS A N 1
ATOM 1012 C CA . CYS A 1 132 ? 3.917 -0.880 -15.914 1.00 90.88 132 CYS A CA 1
ATOM 1013 C C . CYS A 1 132 ? 5.443 -0.721 -15.896 1.00 90.88 132 CYS A C 1
ATOM 1015 O O . CYS A 1 132 ? 6.154 -1.664 -15.537 1.00 90.88 132 CYS A O 1
ATOM 1017 N N . VAL A 1 133 ? 5.951 0.464 -16.242 1.00 92.50 133 VAL A N 1
ATOM 1018 C CA . VAL A 1 133 ? 7.384 0.781 -16.193 1.00 92.50 133 VAL A CA 1
ATOM 1019 C C . VAL A 1 133 ? 7.898 0.744 -14.757 1.00 92.50 133 VAL A C 1
ATOM 1021 O O . VAL A 1 133 ? 8.921 0.111 -14.497 1.00 92.50 133 VAL A O 1
ATOM 1024 N N . LEU A 1 134 ? 7.172 1.345 -13.808 1.00 92.81 134 LEU A N 1
ATOM 1025 C CA . LEU A 1 134 ? 7.543 1.311 -12.393 1.00 92.81 134 LEU A CA 1
ATOM 1026 C C . LEU A 1 134 ? 7.565 -0.120 -11.843 1.00 92.81 134 LEU A C 1
ATOM 1028 O O . LEU A 1 134 ? 8.524 -0.495 -11.175 1.00 92.81 134 LEU A O 1
ATOM 1032 N N . VAL A 1 135 ? 6.545 -0.928 -12.146 1.00 91.31 135 VAL A N 1
ATOM 1033 C CA . VAL A 1 135 ? 6.489 -2.341 -11.744 1.00 91.31 135 VAL A CA 1
ATOM 1034 C C . VAL A 1 135 ? 7.673 -3.106 -12.324 1.00 91.31 135 VAL A C 1
ATOM 1036 O O . VAL A 1 135 ? 8.385 -3.772 -11.581 1.00 91.31 135 VAL A O 1
ATOM 1039 N N . SER A 1 136 ? 7.934 -2.957 -13.623 1.00 90.25 136 SER A N 1
ATOM 1040 C CA . SER A 1 136 ? 9.060 -3.624 -14.286 1.00 90.25 136 SER A CA 1
ATOM 1041 C C . SER A 1 136 ? 10.396 -3.255 -13.635 1.00 90.25 136 SER A C 1
ATOM 1043 O O . SER A 1 136 ? 11.241 -4.122 -13.420 1.00 90.25 136 SER A O 1
ATOM 1045 N N . LEU A 1 137 ? 10.559 -1.982 -13.262 1.00 89.00 137 LEU A N 1
ATOM 1046 C CA . LEU A 1 137 ? 11.753 -1.458 -12.604 1.00 89.00 137 LEU A CA 1
ATOM 1047 C C . LEU A 1 137 ? 11.998 -2.075 -11.222 1.00 89.00 137 LEU A C 1
ATOM 1049 O O . LEU A 1 137 ? 13.139 -2.377 -10.881 1.00 89.00 137 LEU A O 1
ATOM 1053 N N . ILE A 1 138 ? 10.944 -2.247 -10.420 1.00 88.38 138 ILE A N 1
ATOM 1054 C CA . ILE A 1 138 ? 11.057 -2.801 -9.061 1.00 88.38 138 ILE A CA 1
ATOM 1055 C C . ILE A 1 138 ? 11.110 -4.332 -9.041 1.00 88.38 138 ILE A C 1
ATOM 1057 O O . ILE A 1 138 ? 11.588 -4.899 -8.062 1.00 88.38 138 ILE A O 1
ATOM 1061 N N . THR A 1 139 ? 10.614 -5.009 -10.079 1.00 86.44 139 THR A N 1
ATOM 1062 C CA . THR A 1 139 ? 10.697 -6.476 -10.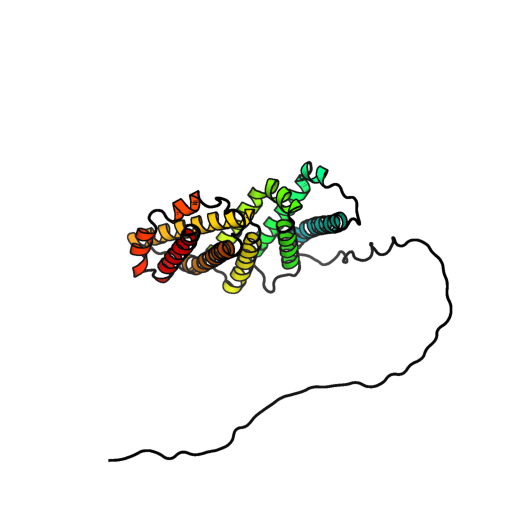196 1.00 86.44 139 THR A CA 1
ATOM 1063 C C . THR A 1 139 ? 12.029 -6.948 -10.761 1.00 86.44 139 THR A C 1
ATOM 1065 O O . THR A 1 139 ? 12.438 -8.082 -10.527 1.00 86.44 139 THR A O 1
ATOM 1068 N N . ASP A 1 140 ? 12.710 -6.093 -11.517 1.00 85.06 140 ASP A N 1
ATOM 1069 C CA . ASP A 1 140 ? 14.020 -6.393 -12.065 1.00 85.06 140 ASP A CA 1
ATOM 1070 C C . ASP A 1 140 ? 15.069 -6.433 -10.938 1.00 85.06 140 ASP A C 1
ATOM 1072 O O . ASP A 1 140 ? 15.427 -5.399 -10.388 1.00 85.06 140 ASP A O 1
ATOM 1076 N N . THR A 1 141 ? 15.615 -7.610 -10.623 1.00 77.31 141 THR A N 1
ATOM 1077 C CA . THR A 1 141 ? 16.451 -7.820 -9.426 1.00 77.31 141 THR A CA 1
ATOM 1078 C C . THR A 1 141 ? 17.742 -7.002 -9.384 1.00 77.31 141 THR A C 1
ATOM 1080 O O . THR A 1 141 ? 18.133 -6.536 -8.312 1.00 77.31 141 THR A O 1
ATOM 1083 N N . LYS A 1 142 ? 18.433 -6.794 -10.515 1.00 77.69 142 LYS A N 1
ATOM 1084 C CA . LYS A 1 142 ? 19.659 -5.975 -10.503 1.00 77.69 142 LYS A CA 1
ATOM 1085 C C . LYS A 1 142 ? 19.319 -4.481 -10.506 1.00 77.69 142 LYS A C 1
ATOM 1087 O O . LYS A 1 142 ? 19.957 -3.725 -9.784 1.00 77.69 142 LYS A O 1
ATOM 1092 N N . LEU A 1 143 ? 18.283 -4.038 -11.230 1.00 77.00 143 LEU A N 1
ATOM 1093 C CA . LEU A 1 143 ? 17.963 -2.608 -11.368 1.00 77.00 143 LEU A CA 1
ATOM 1094 C C . LEU A 1 143 ? 17.263 -2.126 -10.109 1.00 77.00 143 LEU A C 1
ATOM 1096 O O . LEU A 1 143 ? 17.579 -1.044 -9.620 1.00 77.00 143 LEU A O 1
ATOM 1100 N N . SER A 1 144 ? 16.382 -2.958 -9.550 1.00 79.69 144 SER A N 1
ATOM 1101 C CA . SER A 1 144 ? 15.705 -2.708 -8.288 1.00 79.69 144 SER A CA 1
ATOM 1102 C C . SER A 1 144 ? 16.719 -2.456 -7.191 1.00 79.69 144 SER A C 1
ATOM 1104 O O . SER A 1 144 ? 16.564 -1.493 -6.461 1.00 79.69 144 SER A O 1
ATOM 1106 N N . ASN A 1 145 ? 17.797 -3.236 -7.090 1.00 79.06 145 ASN A N 1
ATOM 1107 C CA . ASN A 1 145 ? 18.797 -3.020 -6.045 1.00 79.06 145 ASN A CA 1
ATOM 1108 C C . ASN A 1 145 ? 19.487 -1.655 -6.182 1.00 79.06 145 ASN A C 1
ATOM 1110 O O . ASN A 1 145 ? 19.621 -0.938 -5.190 1.00 79.06 145 ASN A O 1
ATOM 1114 N N . HIS A 1 146 ? 19.857 -1.242 -7.398 1.00 76.44 146 HIS A N 1
ATOM 1115 C CA . HIS A 1 146 ? 20.475 0.069 -7.631 1.00 76.44 146 HIS A CA 1
ATOM 1116 C C . HIS A 1 146 ? 19.494 1.234 -7.419 1.00 76.44 146 HIS A C 1
ATOM 1118 O O . HIS A 1 146 ? 19.821 2.212 -6.740 1.00 76.44 146 HIS A O 1
ATOM 1124 N N . VAL A 1 147 ? 18.278 1.124 -7.963 1.00 79.62 147 VAL A N 1
ATOM 1125 C CA . VAL A 1 147 ? 17.216 2.132 -7.837 1.00 79.62 147 VAL A CA 1
ATOM 1126 C C . VAL A 1 147 ? 16.766 2.256 -6.391 1.00 79.62 147 VAL A C 1
ATOM 1128 O O . VAL A 1 147 ? 16.657 3.367 -5.883 1.00 79.62 147 VAL A O 1
ATOM 1131 N N . LEU A 1 148 ? 16.542 1.142 -5.698 1.00 79.94 148 LEU A N 1
ATOM 1132 C CA . LEU A 1 148 ? 16.163 1.154 -4.293 1.00 79.94 148 LEU A CA 1
ATOM 1133 C C . LEU A 1 148 ? 17.299 1.737 -3.462 1.00 79.94 148 LEU A C 1
ATOM 1135 O O . LEU A 1 148 ? 17.036 2.664 -2.719 1.00 79.94 148 LEU A O 1
ATOM 1139 N N . LYS A 1 149 ? 18.565 1.351 -3.653 1.00 83.50 149 LYS A N 1
ATOM 1140 C CA . LYS A 1 149 ? 19.688 1.916 -2.877 1.00 83.50 149 LYS A CA 1
ATOM 1141 C C . LYS A 1 149 ? 19.752 3.447 -2.916 1.00 83.50 149 LYS A C 1
ATOM 1143 O O . LYS A 1 149 ? 20.080 4.063 -1.905 1.00 83.50 149 LYS A O 1
ATOM 1148 N N . LYS A 1 150 ? 19.446 4.072 -4.058 1.00 84.81 150 LYS A N 1
ATOM 1149 C CA . LYS A 1 150 ? 19.604 5.526 -4.233 1.00 84.81 150 LYS A CA 1
ATOM 1150 C C . LYS A 1 150 ? 18.303 6.323 -4.175 1.00 84.81 150 LYS A C 1
ATOM 1152 O O . LYS A 1 150 ? 18.303 7.443 -3.671 1.00 84.81 150 LYS A O 1
ATOM 1157 N N . CYS A 1 151 ? 17.196 5.761 -4.643 1.00 85.88 151 CYS A N 1
ATOM 1158 C CA . CYS A 1 151 ? 15.901 6.431 -4.693 1.00 85.88 151 CYS A CA 1
ATOM 1159 C C . CYS A 1 151 ? 14.911 5.904 -3.624 1.00 85.88 151 CYS A C 1
ATOM 1161 O O . CYS A 1 151 ? 13.741 6.292 -3.646 1.00 85.88 151 CYS A O 1
ATOM 1163 N N . PHE A 1 152 ? 15.363 5.085 -2.652 1.00 88.19 152 PHE A N 1
ATOM 1164 C CA . PHE A 1 152 ? 14.521 4.526 -1.574 1.00 88.19 152 PHE A CA 1
ATOM 1165 C C . PHE A 1 152 ? 13.661 5.585 -0.894 1.00 88.19 152 PHE A C 1
ATOM 1167 O O . PHE A 1 152 ? 12.453 5.428 -0.779 1.00 88.19 152 PHE A O 1
ATOM 1174 N N . LYS A 1 153 ? 14.276 6.702 -0.483 1.00 91.56 153 LYS A N 1
ATOM 1175 C CA . LYS A 1 153 ? 13.589 7.771 0.251 1.00 91.56 153 LYS A CA 1
ATOM 1176 C C . LYS A 1 153 ? 12.391 8.317 -0.526 1.00 91.56 153 LYS A C 1
ATOM 1178 O O . LYS A 1 153 ? 11.346 8.567 0.067 1.00 91.56 153 LYS A O 1
ATOM 1183 N N . LYS A 1 154 ? 12.535 8.469 -1.846 1.00 93.44 154 LYS A N 1
ATOM 1184 C CA . LYS A 1 154 ? 11.450 8.933 -2.713 1.00 93.44 154 LYS A CA 1
ATOM 1185 C C . LYS A 1 154 ? 10.355 7.876 -2.851 1.00 93.44 154 LYS A C 1
ATOM 1187 O O . LYS A 1 154 ? 9.180 8.222 -2.871 1.00 93.44 154 LYS A O 1
ATOM 1192 N N . MET A 1 155 ? 10.722 6.595 -2.881 1.00 93.12 155 MET A N 1
ATOM 1193 C CA . MET A 1 155 ? 9.760 5.491 -2.875 1.00 93.12 155 MET A CA 1
ATOM 1194 C C . MET A 1 155 ? 8.982 5.405 -1.552 1.00 93.12 155 MET A C 1
ATOM 1196 O O . MET A 1 155 ? 7.771 5.198 -1.555 1.00 93.12 155 MET A O 1
ATOM 1200 N N . GLU A 1 156 ? 9.651 5.615 -0.417 1.00 93.56 156 GLU A N 1
ATOM 1201 C CA . GLU A 1 156 ? 9.008 5.687 0.900 1.00 93.56 156 GLU A CA 1
ATOM 1202 C C . GLU A 1 156 ? 8.026 6.860 0.987 1.00 93.56 156 GLU A C 1
ATOM 1204 O O . GLU A 1 156 ? 6.903 6.699 1.462 1.00 93.56 156 GLU A O 1
ATOM 1209 N N . GLU A 1 157 ? 8.421 8.032 0.487 1.00 95.81 157 GLU A N 1
ATOM 1210 C CA . GLU A 1 157 ? 7.539 9.196 0.381 1.00 95.81 157 GLU A CA 1
ATOM 1211 C C . GLU A 1 157 ? 6.337 8.909 -0.528 1.00 95.81 157 GLU A C 1
ATOM 1213 O O . GLU A 1 157 ? 5.203 9.216 -0.165 1.00 95.81 157 GLU A O 1
ATOM 1218 N N . PHE A 1 158 ? 6.562 8.255 -1.669 1.00 95.94 158 PHE A N 1
ATOM 1219 C CA . PHE A 1 158 ? 5.496 7.857 -2.579 1.00 95.94 158 PHE A CA 1
ATOM 1220 C C . PHE A 1 158 ? 4.468 6.953 -1.890 1.00 95.94 158 PHE A C 1
ATOM 1222 O O . PHE A 1 158 ? 3.278 7.257 -1.923 1.00 95.94 158 PHE A O 1
ATOM 1229 N N . LYS A 1 159 ? 4.902 5.901 -1.181 1.00 95.44 159 LYS A N 1
ATOM 1230 C CA . LYS A 1 159 ? 3.996 5.026 -0.412 1.00 95.44 159 LYS A CA 1
ATOM 1231 C C . LYS A 1 159 ? 3.192 5.794 0.633 1.00 95.44 159 LYS A C 1
ATOM 1233 O O . LYS A 1 159 ? 1.981 5.608 0.719 1.00 95.44 159 LYS A O 1
ATOM 1238 N N . LYS A 1 160 ? 3.846 6.680 1.393 1.00 96.38 160 LYS A N 1
ATOM 1239 C CA . LYS A 1 160 ? 3.171 7.549 2.371 1.00 96.38 160 LYS A CA 1
ATOM 1240 C C . LYS A 1 160 ? 2.111 8.414 1.699 1.00 96.38 160 LYS A C 1
ATOM 1242 O O . LYS A 1 160 ? 0.988 8.484 2.186 1.00 96.38 160 LYS A O 1
ATOM 1247 N N . ASN A 1 161 ? 2.431 9.014 0.556 1.00 96.12 161 ASN A N 1
ATOM 1248 C CA . ASN A 1 161 ? 1.479 9.820 -0.200 1.00 96.12 161 ASN A CA 1
ATOM 1249 C C . ASN A 1 161 ? 0.278 8.987 -0.665 1.00 96.12 161 ASN A C 1
ATOM 1251 O O . ASN A 1 161 ? -0.850 9.444 -0.515 1.00 96.12 161 ASN A O 1
ATOM 1255 N N . LEU A 1 162 ? 0.485 7.761 -1.159 1.00 96.00 162 LEU A N 1
ATOM 1256 C CA . LEU A 1 162 ? -0.614 6.864 -1.539 1.00 96.00 162 LEU A CA 1
ATOM 1257 C C . LEU A 1 162 ? -1.512 6.509 -0.343 1.00 96.00 162 LEU A C 1
ATOM 1259 O O . LEU A 1 162 ? -2.733 6.584 -0.459 1.00 96.00 162 LEU A O 1
ATOM 1263 N N . ILE A 1 163 ? -0.928 6.192 0.816 1.00 96.44 163 ILE A N 1
ATOM 1264 C CA . ILE A 1 163 ? -1.681 5.938 2.055 1.00 96.44 163 ILE A CA 1
ATOM 1265 C C . ILE A 1 163 ? -2.510 7.169 2.445 1.00 96.44 163 ILE A C 1
ATOM 1267 O O . ILE A 1 163 ? -3.706 7.062 2.711 1.00 96.44 163 ILE A O 1
ATOM 1271 N N . GLN A 1 164 ? -1.911 8.360 2.416 1.00 95.25 164 GLN A N 1
ATOM 1272 C CA . GLN A 1 164 ? -2.610 9.600 2.759 1.00 95.25 164 GLN A CA 1
ATOM 1273 C C . GLN A 1 164 ? -3.708 9.954 1.745 1.00 95.25 164 GLN A C 1
ATOM 1275 O O . GLN A 1 164 ? -4.761 10.455 2.143 1.00 95.25 164 GLN A O 1
ATOM 1280 N N . ILE A 1 165 ? -3.509 9.652 0.456 1.00 93.81 165 ILE A N 1
ATOM 1281 C CA . ILE A 1 165 ? -4.554 9.760 -0.571 1.00 93.81 165 ILE A CA 1
ATOM 1282 C C . ILE A 1 165 ? -5.722 8.843 -0.224 1.00 93.81 165 ILE A C 1
ATOM 1284 O O . ILE A 1 165 ? -6.862 9.291 -0.317 1.00 93.81 165 ILE A O 1
ATOM 1288 N N . ILE A 1 166 ? -5.459 7.602 0.209 1.00 94.06 166 ILE A N 1
ATOM 1289 C CA . ILE A 1 166 ? -6.519 6.681 0.633 1.00 94.06 166 ILE A CA 1
ATOM 1290 C C . ILE A 1 166 ? -7.303 7.272 1.800 1.00 94.06 166 ILE A C 1
ATOM 1292 O O . ILE A 1 166 ? -8.517 7.433 1.705 1.00 94.06 166 ILE A O 1
ATOM 1296 N N . LEU A 1 167 ? -6.611 7.648 2.874 1.00 93.38 167 LEU A N 1
ATOM 1297 C CA . LEU A 1 167 ? -7.244 8.110 4.108 1.00 93.38 167 LEU A CA 1
ATOM 1298 C C . LEU A 1 167 ? -8.084 9.375 3.915 1.00 93.38 167 LEU A C 1
ATOM 1300 O O . LEU A 1 167 ? -9.161 9.492 4.495 1.00 93.38 167 LEU A O 1
ATOM 1304 N N . ARG A 1 168 ? -7.626 10.305 3.070 1.00 91.81 168 ARG A N 1
ATOM 1305 C CA . ARG A 1 168 ? -8.256 11.620 2.875 1.00 91.81 168 ARG A CA 1
ATOM 1306 C C . ARG A 1 168 ? -9.231 11.672 1.700 1.00 91.81 168 ARG A C 1
ATOM 1308 O O . ARG A 1 168 ? -9.777 12.741 1.420 1.00 91.81 168 ARG A O 1
ATOM 1315 N N . ASN A 1 169 ? -9.451 10.568 0.983 1.00 89.62 169 ASN A N 1
ATOM 1316 C CA . ASN A 1 169 ? -10.309 10.594 -0.196 1.00 89.62 169 ASN A CA 1
ATOM 1317 C C . ASN A 1 169 ? -11.778 10.797 0.194 1.00 89.62 169 ASN A C 1
ATOM 1319 O O . ASN A 1 169 ? -12.389 9.937 0.826 1.00 89.62 169 ASN A O 1
ATOM 1323 N N . ARG A 1 170 ? -12.342 11.925 -0.245 1.00 88.31 170 ARG A N 1
ATOM 1324 C CA . ARG A 1 170 ? -13.756 12.300 -0.073 1.00 88.31 170 ARG A CA 1
ATOM 1325 C C . ARG A 1 170 ? -14.480 12.461 -1.416 1.00 88.31 170 ARG A C 1
ATOM 1327 O O . ARG A 1 170 ? -15.493 13.147 -1.502 1.00 88.31 170 ARG A O 1
ATOM 1334 N N . SER A 1 171 ? -13.916 11.916 -2.495 1.00 84.19 171 SER A N 1
ATOM 1335 C CA . SER A 1 171 ? -14.466 12.100 -3.842 1.00 84.19 171 SER A CA 1
ATOM 1336 C C . SER A 1 171 ? -15.755 11.297 -4.049 1.00 84.19 171 SER A C 1
ATOM 1338 O O . SER A 1 171 ? -15.970 10.271 -3.414 1.00 84.19 171 SER A O 1
ATOM 1340 N N . VAL A 1 172 ? -16.610 11.728 -4.980 1.00 72.81 172 VAL A N 1
ATOM 1341 C CA . VAL A 1 172 ? -17.841 10.986 -5.322 1.00 72.81 172 VAL A CA 1
ATOM 1342 C C . VAL A 1 172 ? -17.507 9.594 -5.878 1.00 72.81 172 VAL A C 1
ATOM 1344 O O . VAL A 1 172 ? -18.139 8.608 -5.517 1.00 72.81 172 VAL A O 1
ATOM 1347 N N . ASN A 1 173 ? -16.438 9.491 -6.675 1.00 80.56 173 ASN A N 1
ATOM 1348 C CA . ASN A 1 173 ? -15.947 8.234 -7.251 1.00 80.56 173 ASN A CA 1
ATOM 1349 C C . ASN A 1 173 ? -14.908 7.539 -6.352 1.00 80.56 173 ASN A C 1
ATOM 1351 O O . ASN A 1 173 ? -13.996 6.874 -6.852 1.00 80.56 173 ASN A O 1
ATOM 1355 N N . ARG A 1 174 ? -15.025 7.707 -5.025 1.00 83.81 174 ARG A N 1
ATOM 1356 C CA . ARG A 1 174 ? -14.048 7.232 -4.035 1.00 83.81 174 ARG A CA 1
ATOM 1357 C C . ARG A 1 174 ? -13.684 5.769 -4.237 1.00 83.81 174 ARG A C 1
ATOM 1359 O O . ARG A 1 174 ? -12.505 5.468 -4.308 1.00 83.81 174 ARG A O 1
ATOM 1366 N N . PHE A 1 175 ? -14.649 4.872 -4.410 1.00 84.75 175 PHE A N 1
ATOM 1367 C CA . PHE A 1 175 ? -14.356 3.443 -4.567 1.00 84.75 175 PHE A CA 1
ATOM 1368 C C . PHE A 1 175 ? -13.438 3.144 -5.762 1.00 84.75 175 PHE A C 1
ATOM 1370 O O . PHE A 1 175 ? -12.463 2.410 -5.620 1.00 84.75 175 PHE A O 1
ATOM 1377 N N . GLN A 1 176 ? -13.696 3.759 -6.920 1.00 85.50 176 GLN A N 1
ATOM 1378 C CA . GLN A 1 176 ? -12.879 3.552 -8.117 1.00 85.50 176 GLN A CA 1
ATOM 1379 C C . GLN A 1 176 ? -11.487 4.184 -7.970 1.00 85.50 176 GLN A C 1
ATOM 1381 O O . GLN A 1 176 ? -10.486 3.560 -8.318 1.00 85.50 176 GLN A O 1
ATOM 1386 N N . ALA A 1 177 ? -11.420 5.393 -7.402 1.00 85.94 177 ALA A N 1
ATOM 1387 C CA . ALA A 1 177 ? -10.173 6.090 -7.085 1.00 85.94 177 ALA A CA 1
ATOM 1388 C C . ALA A 1 177 ? -9.291 5.293 -6.129 1.00 85.94 177 ALA A C 1
ATOM 1390 O O . ALA A 1 177 ? -8.110 5.074 -6.399 1.00 85.94 177 ALA A O 1
ATOM 1391 N N . LEU A 1 178 ? -9.883 4.838 -5.033 1.00 89.81 178 LEU A N 1
ATOM 1392 C CA . LEU A 1 178 ? -9.192 4.097 -4.000 1.00 89.81 178 LEU A CA 1
ATOM 1393 C C . LEU A 1 178 ? -8.713 2.740 -4.507 1.00 89.81 178 LEU A C 1
ATOM 1395 O O . LEU A 1 178 ? -7.573 2.386 -4.237 1.00 89.81 178 LEU A O 1
ATOM 1399 N N . ASN A 1 179 ? -9.509 2.034 -5.315 1.00 89.06 179 ASN A N 1
ATOM 1400 C CA . ASN A 1 179 ? -9.092 0.759 -5.892 1.00 89.06 179 ASN A CA 1
ATOM 1401 C C . ASN A 1 179 ? -7.808 0.888 -6.734 1.00 89.06 179 ASN A C 1
ATOM 1403 O O . ASN A 1 179 ? -6.899 0.075 -6.588 1.00 89.06 179 ASN A O 1
ATOM 1407 N N . SER A 1 180 ? -7.676 1.930 -7.564 1.00 88.75 180 SER A N 1
ATOM 1408 C CA . SER A 1 180 ? -6.441 2.152 -8.335 1.00 88.75 180 SER A CA 1
ATOM 1409 C C . SER A 1 180 ? -5.227 2.428 -7.439 1.00 88.75 180 SER A C 1
ATOM 1411 O O . SER A 1 180 ? -4.137 1.918 -7.695 1.00 88.75 180 SER A O 1
ATOM 1413 N N . VAL A 1 181 ? -5.407 3.199 -6.362 1.00 92.56 181 VAL A N 1
ATOM 1414 C CA . VAL A 1 181 ? -4.332 3.483 -5.396 1.00 92.56 181 VAL A CA 1
ATOM 1415 C C . VAL A 1 181 ? -3.940 2.220 -4.620 1.00 92.56 181 VAL A C 1
ATOM 1417 O O . VAL A 1 181 ? -2.752 1.942 -4.453 1.00 92.56 181 VAL A O 1
ATOM 1420 N N . SER A 1 182 ? -4.919 1.416 -4.204 1.00 91.88 182 SER A N 1
ATOM 1421 C CA . SER A 1 182 ? -4.702 0.128 -3.540 1.00 91.88 182 SER A CA 1
ATOM 1422 C C . SER A 1 182 ? -3.956 -0.859 -4.423 1.00 91.88 182 SER A C 1
ATOM 1424 O O . SER A 1 182 ? -3.021 -1.502 -3.954 1.00 91.88 182 SER A O 1
ATOM 1426 N N . GLN A 1 183 ? -4.311 -0.944 -5.708 1.00 91.38 183 GLN A N 1
ATOM 1427 C CA . GLN A 1 183 ? -3.590 -1.773 -6.673 1.00 91.38 183 GLN A CA 1
ATOM 1428 C C . GLN A 1 183 ? -2.124 -1.346 -6.786 1.00 91.38 183 GLN A C 1
ATOM 1430 O O . GLN A 1 183 ? -1.242 -2.200 -6.763 1.00 91.38 183 GLN A O 1
ATOM 1435 N N . MET A 1 184 ? -1.841 -0.040 -6.830 1.00 93.50 184 MET A N 1
ATOM 1436 C CA . MET A 1 184 ? -0.465 0.466 -6.842 1.00 93.50 184 MET A CA 1
ATOM 1437 C C . MET A 1 184 ? 0.304 0.078 -5.570 1.00 93.50 184 MET A C 1
ATOM 1439 O O . MET A 1 184 ? 1.435 -0.394 -5.668 1.00 93.50 184 MET A O 1
ATOM 1443 N N . LEU A 1 185 ? -0.297 0.224 -4.384 1.00 94.25 185 LEU A N 1
ATOM 1444 C CA . LEU A 1 185 ? 0.323 -0.208 -3.124 1.00 94.25 185 LEU A CA 1
ATOM 1445 C C . LEU A 1 185 ? 0.588 -1.719 -3.102 1.00 94.25 185 LEU A C 1
ATOM 1447 O O . LEU A 1 185 ? 1.684 -2.136 -2.730 1.00 94.25 185 LEU A O 1
ATOM 1451 N N . GLY A 1 186 ? -0.369 -2.529 -3.561 1.00 91.69 186 GLY A N 1
ATOM 1452 C CA . GLY A 1 186 ? -0.200 -3.976 -3.689 1.00 91.69 186 GLY A CA 1
ATOM 1453 C C . GLY A 1 186 ? 0.930 -4.352 -4.652 1.00 91.69 186 GLY A C 1
ATOM 1454 O O . GLY A 1 186 ? 1.728 -5.233 -4.348 1.00 91.69 186 GLY A O 1
ATOM 1455 N N . LEU A 1 187 ? 1.059 -3.644 -5.781 1.00 91.62 187 LEU A N 1
ATOM 1456 C CA . LEU A 1 187 ? 2.151 -3.837 -6.740 1.00 91.62 187 LEU A CA 1
ATOM 1457 C C . LEU A 1 187 ? 3.522 -3.493 -6.140 1.00 91.62 187 LEU A C 1
ATOM 1459 O O . LEU A 1 187 ? 4.470 -4.248 -6.342 1.00 91.62 187 LEU A O 1
ATOM 1463 N N . LEU A 1 188 ? 3.630 -2.403 -5.371 1.00 91.31 188 LEU A N 1
ATOM 1464 C CA . LEU A 1 188 ? 4.862 -2.067 -4.641 1.00 91.31 188 LEU A CA 1
ATOM 1465 C C . LEU A 1 188 ? 5.209 -3.144 -3.605 1.00 91.31 188 LEU A C 1
ATOM 1467 O O . LEU A 1 188 ? 6.375 -3.500 -3.454 1.00 91.31 188 LEU A O 1
ATOM 1471 N N . GLY A 1 189 ? 4.193 -3.689 -2.934 1.00 88.88 189 GLY A N 1
ATOM 1472 C CA . GLY A 1 189 ? 4.332 -4.748 -1.940 1.00 88.88 189 GLY A CA 1
ATOM 1473 C C . GLY A 1 189 ? 4.752 -6.115 -2.490 1.00 88.88 189 GLY A C 1
ATOM 1474 O O . GLY A 1 189 ? 4.996 -7.017 -1.699 1.00 88.88 189 GLY A O 1
ATOM 1475 N N . ARG A 1 190 ? 4.879 -6.288 -3.813 1.00 87.62 190 ARG A N 1
ATOM 1476 C CA . ARG A 1 190 ? 5.456 -7.508 -4.411 1.00 87.62 190 ARG A CA 1
ATOM 1477 C C . ARG A 1 190 ? 6.982 -7.549 -4.342 1.00 87.62 190 ARG A C 1
ATOM 1479 O O . ARG A 1 190 ? 7.569 -8.616 -4.443 1.00 87.62 190 ARG A O 1
ATOM 1486 N N . ASN A 1 191 ? 7.641 -6.398 -4.208 1.00 86.62 191 ASN A N 1
ATOM 1487 C CA . ASN A 1 191 ? 9.086 -6.352 -4.012 1.00 86.62 191 ASN A CA 1
ATOM 1488 C C . ASN A 1 191 ? 9.399 -6.490 -2.515 1.00 86.62 191 ASN A C 1
ATOM 1490 O O . ASN A 1 191 ? 8.955 -5.655 -1.735 1.00 86.62 191 ASN A O 1
ATOM 1494 N N . ASN A 1 192 ? 10.202 -7.480 -2.116 1.00 83.31 192 ASN A N 1
ATOM 1495 C CA . ASN A 1 192 ? 10.477 -7.783 -0.700 1.00 83.31 192 ASN A CA 1
ATOM 1496 C C . ASN A 1 192 ? 10.980 -6.582 0.120 1.00 83.31 192 ASN A C 1
ATOM 1498 O O . ASN A 1 192 ? 10.555 -6.387 1.256 1.00 83.31 192 ASN A O 1
ATOM 1502 N N . ILE A 1 193 ? 11.846 -5.741 -0.455 1.00 83.69 193 ILE A N 1
ATOM 1503 C CA . ILE A 1 193 ? 12.393 -4.568 0.242 1.00 83.69 193 ILE A CA 1
ATOM 1504 C C . ILE A 1 193 ? 11.281 -3.542 0.496 1.00 83.69 193 ILE A C 1
ATOM 1506 O O . ILE A 1 193 ? 11.142 -3.030 1.606 1.00 83.69 193 ILE A O 1
ATOM 1510 N N . LEU A 1 194 ? 10.469 -3.254 -0.525 1.00 89.75 194 LEU A N 1
ATOM 1511 C CA . LEU A 1 194 ? 9.365 -2.297 -0.421 1.00 89.75 194 LEU A CA 1
ATOM 1512 C C . LEU A 1 194 ? 8.188 -2.827 0.393 1.00 89.75 194 LEU A C 1
ATOM 1514 O O . LEU A 1 194 ? 7.521 -2.037 1.064 1.00 89.75 194 LEU A O 1
ATOM 1518 N N . ARG A 1 195 ? 7.948 -4.141 0.339 1.00 90.75 195 ARG A N 1
ATOM 1519 C CA . ARG A 1 195 ? 6.916 -4.854 1.092 1.00 90.75 195 ARG A CA 1
ATOM 1520 C C . ARG A 1 195 ? 7.088 -4.617 2.573 1.00 90.75 195 ARG A C 1
ATOM 1522 O O . ARG A 1 195 ? 6.164 -4.150 3.226 1.00 90.75 195 ARG A O 1
ATOM 1529 N N . ASN A 1 196 ? 8.280 -4.870 3.093 1.00 89.44 196 ASN A N 1
ATOM 1530 C CA . ASN A 1 196 ? 8.482 -4.824 4.528 1.00 89.44 196 ASN A CA 1
ATOM 1531 C C . ASN A 1 196 ? 8.388 -3.393 5.083 1.00 89.44 196 ASN A C 1
ATOM 1533 O O . ASN A 1 196 ? 7.787 -3.153 6.137 1.00 89.44 196 ASN A O 1
ATOM 1537 N N . SER A 1 197 ? 8.916 -2.409 4.345 1.00 91.25 197 SER A N 1
ATOM 1538 C CA . SER A 1 197 ? 8.740 -1.006 4.715 1.00 91.25 197 SER A CA 1
ATOM 1539 C C . SER A 1 197 ? 7.292 -0.539 4.523 1.00 91.25 197 SER A C 1
ATOM 1541 O O . SER A 1 197 ? 6.833 0.332 5.254 1.00 91.25 197 SER A O 1
ATOM 1543 N N . LEU A 1 198 ? 6.531 -1.113 3.581 1.00 94.19 198 LEU A N 1
ATOM 1544 C CA . LEU A 1 198 ? 5.093 -0.860 3.433 1.00 94.19 198 LEU A CA 1
ATOM 1545 C C . LEU A 1 198 ? 4.284 -1.449 4.597 1.00 94.19 198 LEU A C 1
ATOM 1547 O O . LEU A 1 198 ? 3.454 -0.738 5.152 1.00 94.19 198 LEU A O 1
ATOM 1551 N N . ILE A 1 199 ? 4.555 -2.689 5.011 1.00 93.88 199 ILE A N 1
ATOM 1552 C CA . ILE A 1 199 ? 3.936 -3.315 6.191 1.00 93.88 199 ILE A CA 1
ATOM 1553 C C . ILE A 1 199 ? 4.183 -2.450 7.429 1.00 93.88 199 ILE A C 1
ATOM 1555 O O . ILE A 1 199 ? 3.238 -2.098 8.127 1.00 93.88 199 ILE A O 1
ATOM 1559 N N . SER A 1 200 ? 5.431 -2.027 7.656 1.00 93.12 200 SER A N 1
ATOM 1560 C CA . SER A 1 200 ? 5.789 -1.148 8.778 1.00 93.12 200 SER A CA 1
ATOM 1561 C C . SER A 1 200 ? 5.001 0.170 8.766 1.00 93.12 200 SER A C 1
ATOM 1563 O O . SER A 1 200 ? 4.492 0.596 9.801 1.00 93.12 200 SER A O 1
ATOM 1565 N N . LEU A 1 201 ? 4.847 0.799 7.593 1.00 94.94 201 LEU A N 1
ATOM 1566 C CA . LEU A 1 201 ? 4.041 2.016 7.436 1.00 94.94 201 LEU A CA 1
ATOM 1567 C C . LEU A 1 201 ? 2.563 1.772 7.753 1.00 94.94 201 LEU A C 1
ATOM 1569 O O . LEU A 1 201 ? 1.963 2.546 8.491 1.00 94.94 201 LEU A O 1
ATOM 1573 N N . LEU A 1 202 ? 1.984 0.699 7.212 1.00 96.00 202 LEU A N 1
ATOM 1574 C CA . LEU A 1 202 ? 0.577 0.360 7.419 1.00 96.00 202 LEU A CA 1
ATOM 1575 C C . LEU A 1 202 ? 0.286 0.024 8.886 1.00 96.00 202 LEU A C 1
ATOM 1577 O O . LEU A 1 202 ? -0.714 0.493 9.420 1.00 96.00 202 LEU A O 1
ATOM 1581 N N . LEU A 1 203 ? 1.169 -0.721 9.559 1.00 95.62 203 LEU A N 1
ATOM 1582 C CA . LEU A 1 203 ? 1.057 -0.995 10.995 1.00 95.62 203 LEU A CA 1
ATOM 1583 C C . LEU A 1 203 ? 1.061 0.298 11.811 1.00 95.62 203 LEU A C 1
ATOM 1585 O O . LEU A 1 203 ? 0.211 0.476 12.683 1.00 95.62 203 LEU A O 1
ATOM 1589 N N . SER A 1 204 ? 1.982 1.212 11.504 1.00 95.00 204 SER A N 1
ATOM 1590 C CA . SER A 1 204 ? 2.076 2.506 12.181 1.00 95.00 204 SER A CA 1
ATOM 1591 C C . SER A 1 204 ? 0.790 3.327 12.020 1.00 95.00 204 SER A C 1
ATOM 1593 O O . SER A 1 204 ? 0.239 3.810 13.007 1.00 95.00 204 SER A O 1
ATOM 1595 N N . GLU A 1 205 ? 0.257 3.410 10.799 1.00 96.25 205 GLU A N 1
ATOM 1596 C CA . GLU A 1 205 ? -0.963 4.166 10.483 1.00 96.25 205 GLU A CA 1
ATOM 1597 C C . GLU A 1 205 ? -2.214 3.551 11.128 1.00 96.25 205 GLU A C 1
ATOM 1599 O O . GLU A 1 205 ? -3.007 4.263 11.745 1.00 96.25 205 GLU A O 1
ATOM 1604 N N . VAL A 1 206 ? -2.376 2.223 11.061 1.00 96.19 206 VAL A N 1
ATOM 1605 C CA . VAL A 1 206 ? -3.503 1.519 11.700 1.00 96.19 206 VAL A CA 1
ATOM 1606 C C . VAL A 1 206 ? -3.450 1.688 13.219 1.00 96.19 206 VAL A C 1
ATOM 1608 O O . VAL A 1 206 ? -4.476 1.957 13.845 1.00 96.19 206 VAL A O 1
ATOM 1611 N N . ARG A 1 207 ? -2.259 1.580 13.822 1.00 95.12 207 ARG A N 1
ATOM 1612 C CA . ARG A 1 207 ? -2.081 1.797 15.261 1.00 95.12 207 ARG A CA 1
ATOM 1613 C C . ARG A 1 207 ? -2.416 3.230 15.652 1.00 95.12 207 ARG A C 1
ATOM 1615 O O . ARG A 1 207 ? -3.186 3.437 16.586 1.00 95.12 207 ARG A O 1
ATOM 1622 N N . GLN A 1 208 ? -1.841 4.208 14.957 1.00 95.12 208 GLN A N 1
ATOM 1623 C CA . GLN A 1 208 ? -2.076 5.618 15.248 1.00 95.12 208 GLN A CA 1
ATOM 1624 C C . GLN A 1 208 ? -3.568 5.944 15.160 1.00 95.12 208 GLN A C 1
ATOM 1626 O O . GLN A 1 208 ? -4.097 6.670 16.000 1.00 95.12 208 GLN A O 1
ATOM 1631 N N . PHE A 1 209 ? -4.266 5.373 14.179 1.00 95.75 209 PHE A N 1
ATOM 1632 C CA . PHE A 1 209 ? -5.706 5.531 14.070 1.00 95.75 209 PHE A CA 1
ATOM 1633 C C . PHE A 1 209 ? -6.470 4.868 15.220 1.00 95.75 209 PHE A C 1
ATOM 1635 O O . PHE A 1 209 ? -7.396 5.472 15.750 1.00 95.75 209 PHE A O 1
ATOM 1642 N N . ALA A 1 210 ? -6.072 3.670 15.657 1.00 95.44 210 ALA A N 1
ATOM 1643 C CA . ALA A 1 210 ? -6.680 3.018 16.815 1.00 95.44 210 ALA A CA 1
ATOM 1644 C C . ALA A 1 210 ? -6.543 3.862 18.093 1.00 95.44 210 ALA A C 1
ATOM 1646 O O . ALA A 1 210 ? -7.500 4.008 18.851 1.00 95.44 210 ALA A O 1
ATOM 1647 N N . GLU A 1 211 ? -5.376 4.476 18.301 1.00 94.38 211 GLU A N 1
ATOM 1648 C CA . GLU A 1 211 ? -5.135 5.398 19.414 1.00 94.38 211 GLU A CA 1
ATOM 1649 C C . GLU A 1 211 ? -5.992 6.666 19.298 1.00 94.38 211 GLU A C 1
ATOM 1651 O O . GLU A 1 211 ? -6.580 7.100 20.288 1.00 94.38 211 GLU A O 1
ATOM 1656 N N . GLN A 1 212 ? -6.120 7.236 18.096 1.00 93.81 212 GLN A N 1
ATOM 1657 C CA . GLN A 1 212 ? -6.996 8.385 17.840 1.00 93.81 212 GLN A CA 1
ATOM 1658 C C . GLN A 1 212 ? -8.468 8.058 18.098 1.00 93.81 212 GLN A C 1
ATOM 1660 O O . GLN A 1 212 ? -9.173 8.862 18.705 1.00 93.81 212 GLN A O 1
ATOM 1665 N N . LEU A 1 213 ? -8.924 6.883 17.666 1.00 94.31 213 LEU A N 1
ATOM 1666 C CA . LEU A 1 213 ? -10.296 6.429 17.855 1.00 94.31 213 LEU A CA 1
ATOM 1667 C C . LEU A 1 213 ? -10.597 6.203 19.339 1.00 94.31 213 LEU A C 1
ATOM 1669 O O . LEU A 1 213 ? -11.636 6.636 19.829 1.00 94.31 213 LEU A O 1
ATOM 1673 N N . LEU A 1 214 ? -9.650 5.611 20.073 1.00 93.31 214 LEU A N 1
ATOM 1674 C CA . LEU A 1 214 ? -9.756 5.416 21.517 1.00 93.31 214 LEU A CA 1
ATOM 1675 C C . LEU A 1 214 ? -9.813 6.750 22.265 1.00 93.31 214 LEU A C 1
ATOM 1677 O O . LEU A 1 214 ? -10.640 6.920 23.157 1.00 93.31 214 LEU A O 1
ATOM 1681 N N . GLN A 1 215 ? -8.959 7.707 21.896 1.00 92.88 215 GLN A N 1
ATOM 1682 C CA . GLN A 1 215 ? -8.998 9.056 22.460 1.00 92.88 215 GLN A CA 1
ATOM 1683 C C . GLN A 1 215 ? -10.347 9.722 22.176 1.00 92.88 215 GLN A C 1
ATOM 1685 O O . GLN A 1 215 ? -10.988 10.210 23.101 1.00 92.88 215 GLN A O 1
ATOM 1690 N N . ALA A 1 216 ? -10.814 9.693 20.923 1.00 90.94 216 ALA A N 1
ATOM 1691 C CA . ALA A 1 216 ? -12.092 10.284 20.541 1.00 90.94 216 ALA A CA 1
ATOM 1692 C C . ALA A 1 216 ? -13.267 9.672 21.320 1.00 90.94 216 ALA A C 1
ATOM 1694 O O . ALA A 1 216 ? -14.118 10.418 21.798 1.00 90.94 216 ALA A O 1
ATOM 1695 N N . HIS A 1 217 ? -13.261 8.352 21.514 1.00 88.69 217 HIS A N 1
ATOM 1696 C CA . HIS A 1 217 ? -14.232 7.645 22.345 1.00 88.69 217 HIS A CA 1
ATOM 1697 C C . HIS A 1 217 ? -14.200 8.126 23.807 1.00 88.69 217 HIS A C 1
ATOM 1699 O O . HIS A 1 217 ? -15.227 8.506 24.361 1.00 88.69 217 HIS A O 1
ATOM 1705 N N . GLN A 1 218 ? -13.014 8.205 24.422 1.00 89.06 218 GLN A N 1
ATOM 1706 C CA . GLN A 1 218 ? -12.864 8.589 25.834 1.00 89.06 218 GLN A CA 1
ATOM 1707 C C . GLN A 1 218 ? -13.323 10.019 26.145 1.00 89.06 218 GLN A C 1
ATOM 1709 O O . GLN A 1 218 ? -13.859 10.266 27.224 1.00 89.06 218 GLN A O 1
ATOM 1714 N N . VAL A 1 219 ? -13.107 10.967 25.228 1.00 91.12 219 VAL A N 1
ATOM 1715 C CA . VAL A 1 219 ? -13.550 12.366 25.392 1.00 91.12 219 VAL A CA 1
ATOM 1716 C C . VAL A 1 219 ? -14.878 12.677 24.693 1.00 91.12 219 VAL A C 1
ATOM 1718 O O . VAL A 1 219 ? -15.252 13.846 24.606 1.00 91.12 219 VAL A O 1
ATOM 1721 N N . GLN A 1 220 ? -15.598 11.662 24.201 1.00 83.31 220 GLN A N 1
ATOM 1722 C CA . GLN A 1 220 ? -16.849 11.811 23.445 1.00 83.31 220 GLN A CA 1
ATOM 1723 C C . GLN A 1 220 ? -16.738 12.825 22.284 1.00 83.31 220 GLN A C 1
ATOM 1725 O O . GLN A 1 220 ? -17.638 13.629 22.028 1.00 83.31 220 GLN A O 1
ATOM 1730 N N . SER A 1 221 ? -15.597 12.818 21.594 1.00 86.06 221 SER A N 1
ATOM 1731 C CA . SER A 1 221 ? -15.302 13.692 20.458 1.00 86.06 221 SER A CA 1
ATOM 1732 C C . SER A 1 221 ? -15.833 13.109 19.150 1.00 86.06 221 SER A C 1
ATOM 1734 O O . SER A 1 221 ? -15.908 11.897 18.960 1.00 86.06 221 SER A O 1
ATOM 1736 N N . VAL A 1 222 ? -16.117 13.990 18.190 1.00 86.38 222 VAL A N 1
ATOM 1737 C CA . VAL A 1 222 ? -16.393 13.600 16.802 1.00 86.38 222 VAL A CA 1
ATOM 1738 C C . VAL A 1 222 ? -15.124 13.009 16.176 1.00 86.38 222 VAL A C 1
ATOM 1740 O O . VAL A 1 222 ? -14.034 13.559 16.351 1.00 86.38 222 VAL A O 1
ATOM 1743 N N . TYR A 1 223 ? -15.272 11.914 15.430 1.00 87.75 223 TYR A N 1
ATOM 1744 C CA . TYR A 1 223 ? -14.232 11.319 14.586 1.00 87.75 223 TYR A CA 1
ATOM 1745 C C . TYR A 1 223 ? -14.574 11.500 13.100 1.00 87.75 223 TYR A C 1
ATOM 1747 O O . TYR A 1 223 ? -15.737 11.674 12.732 1.00 87.75 223 TYR A O 1
ATOM 1755 N N . ASP A 1 224 ? -13.566 11.472 12.224 1.00 90.75 224 ASP A N 1
ATOM 1756 C CA . ASP A 1 224 ? -13.788 11.563 10.777 1.00 90.75 224 ASP A CA 1
ATOM 1757 C C . ASP A 1 224 ? -14.328 10.226 10.243 1.00 90.75 224 ASP A C 1
ATOM 1759 O O . ASP A 1 224 ? -13.584 9.262 10.053 1.00 90.75 224 ASP A O 1
ATOM 1763 N N . THR A 1 225 ? -15.637 10.172 9.982 1.00 90.88 225 THR A N 1
ATOM 1764 C CA . THR A 1 225 ? -16.310 8.986 9.430 1.00 90.88 225 THR A CA 1
ATOM 1765 C C . THR A 1 225 ? -15.713 8.547 8.094 1.00 90.88 225 THR A C 1
ATOM 1767 O O . THR A 1 225 ? -15.598 7.352 7.841 1.00 90.88 225 THR A O 1
ATOM 1770 N N . THR A 1 226 ? -15.274 9.484 7.245 1.00 91.69 226 THR A N 1
ATOM 1771 C CA . THR A 1 226 ? -14.670 9.115 5.956 1.00 91.69 226 THR A CA 1
ATOM 1772 C C . THR A 1 226 ? -13.316 8.451 6.165 1.00 91.69 226 THR A C 1
ATOM 1774 O O . THR A 1 226 ? -13.017 7.444 5.525 1.00 91.69 226 THR A O 1
ATOM 1777 N N . GLN A 1 227 ? -12.507 8.975 7.088 1.00 92.81 227 GLN A N 1
ATOM 1778 C CA . GLN A 1 227 ? -11.231 8.356 7.443 1.00 92.81 227 GLN A CA 1
ATOM 1779 C C . GLN A 1 227 ? -11.434 6.963 8.055 1.00 92.81 227 GLN A C 1
ATOM 1781 O O . GLN A 1 227 ? -10.709 6.039 7.692 1.00 92.81 227 GLN A O 1
ATOM 1786 N N . TYR A 1 228 ? -12.439 6.798 8.923 1.00 94.31 228 TYR A N 1
ATOM 1787 C CA . TYR A 1 228 ? -12.808 5.504 9.503 1.00 94.31 228 TYR A CA 1
ATOM 1788 C C . TYR A 1 228 ? -13.175 4.475 8.429 1.00 94.31 228 TYR A C 1
ATOM 1790 O O . TYR A 1 228 ? -12.634 3.373 8.416 1.00 94.31 228 TYR A O 1
ATOM 1798 N N . GLU A 1 229 ? -14.023 4.844 7.468 1.00 93.44 229 GLU A N 1
ATOM 1799 C CA . GLU A 1 229 ? -14.372 3.959 6.354 1.00 93.44 229 GLU A CA 1
ATOM 1800 C C . GLU A 1 229 ? -13.162 3.622 5.469 1.00 93.44 229 GLU A C 1
ATOM 1802 O O . GLU A 1 229 ? -12.983 2.476 5.059 1.00 93.44 229 GLU A O 1
ATOM 1807 N N . ASN A 1 230 ? -12.314 4.612 5.177 1.00 94.19 230 ASN A N 1
ATOM 1808 C CA . ASN A 1 230 ? -11.119 4.422 4.354 1.00 94.19 230 ASN A CA 1
ATOM 1809 C C . ASN A 1 230 ? -10.065 3.542 5.044 1.00 94.19 230 ASN A C 1
ATOM 1811 O O . ASN A 1 230 ? -9.287 2.878 4.359 1.00 94.19 230 ASN A O 1
ATOM 1815 N N . MET A 1 231 ? -10.047 3.501 6.380 1.00 95.38 231 MET A N 1
ATOM 1816 C CA . MET A 1 231 ? -9.098 2.695 7.147 1.00 95.38 231 MET A CA 1
ATOM 1817 C C . MET A 1 231 ? -9.227 1.201 6.843 1.00 95.38 231 MET A C 1
ATOM 1819 O O . MET A 1 231 ? -8.218 0.508 6.735 1.00 95.38 231 MET A O 1
ATOM 1823 N N . PHE A 1 232 ? -10.446 0.704 6.610 1.00 93.81 232 PHE A N 1
ATOM 1824 C CA . PHE A 1 232 ? -10.659 -0.705 6.271 1.00 93.81 232 PHE A CA 1
ATOM 1825 C C . PHE A 1 232 ? -9.919 -1.125 4.999 1.00 93.81 232 PHE A C 1
ATOM 1827 O O . PHE A 1 232 ? -9.460 -2.260 4.902 1.00 93.81 232 PHE A O 1
ATOM 1834 N N . LEU A 1 233 ? -9.730 -0.211 4.046 1.00 93.19 233 LEU A N 1
ATOM 1835 C CA . LEU A 1 233 ? -8.946 -0.492 2.850 1.00 93.19 233 LEU A CA 1
ATOM 1836 C C . LEU A 1 233 ? -7.460 -0.681 3.167 1.00 93.19 233 LEU A C 1
ATOM 1838 O O . LEU A 1 233 ? -6.831 -1.574 2.604 1.00 93.19 233 LEU A O 1
ATOM 1842 N N . LEU A 1 234 ? -6.907 0.113 4.089 1.00 95.06 234 LEU A N 1
ATOM 1843 C CA . LEU A 1 234 ? -5.539 -0.092 4.567 1.00 95.06 234 LEU A CA 1
ATOM 1844 C C . LEU A 1 234 ? -5.409 -1.408 5.334 1.00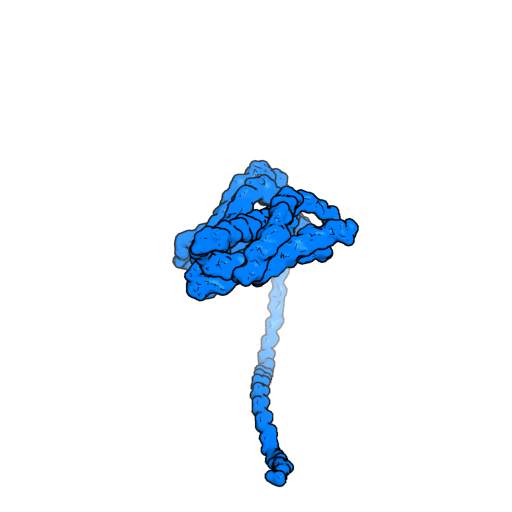 95.06 234 LEU A C 1
ATOM 1846 O O . LEU A 1 234 ? -4.442 -2.132 5.110 1.00 95.06 234 LEU A O 1
ATOM 1850 N N . CYS A 1 235 ? -6.390 -1.747 6.178 1.00 94.44 235 CYS A N 1
ATOM 1851 C CA . CYS A 1 235 ? -6.426 -3.032 6.877 1.00 94.44 235 CYS A CA 1
ATOM 1852 C C . CYS A 1 235 ? -6.434 -4.211 5.892 1.00 94.44 235 CYS A C 1
ATOM 1854 O O . CYS A 1 235 ? -5.676 -5.155 6.086 1.00 94.44 235 CYS A O 1
ATOM 1856 N N . MET A 1 236 ? -7.224 -4.139 4.814 1.00 93.06 236 MET A N 1
ATOM 1857 C CA . MET A 1 236 ? -7.247 -5.179 3.778 1.00 93.06 236 MET A CA 1
ATOM 1858 C C . MET A 1 236 ? -5.910 -5.302 3.039 1.00 93.06 236 MET A C 1
ATOM 1860 O O . MET A 1 236 ? -5.440 -6.416 2.825 1.00 93.06 236 MET A O 1
ATOM 1864 N N . ILE A 1 237 ? -5.279 -4.183 2.662 1.00 94.00 237 ILE A N 1
ATOM 1865 C CA . ILE A 1 237 ? -3.955 -4.213 2.015 1.00 94.00 237 ILE A CA 1
ATOM 1866 C C . ILE A 1 237 ? -2.927 -4.839 2.962 1.00 94.00 237 ILE A C 1
ATOM 1868 O O . ILE A 1 237 ? -2.159 -5.702 2.550 1.00 94.00 237 ILE A O 1
ATOM 1872 N N . LEU A 1 238 ? -2.917 -4.425 4.232 1.00 94.44 238 LEU A N 1
ATOM 1873 C CA . LEU A 1 238 ? -2.010 -4.964 5.241 1.00 94.44 238 LEU A CA 1
ATOM 1874 C C . LEU A 1 238 ? -2.201 -6.474 5.415 1.00 94.44 238 LEU A C 1
ATOM 1876 O O . LEU A 1 238 ? -1.226 -7.216 5.401 1.00 94.44 238 LEU A O 1
ATOM 1880 N N . GLU A 1 239 ? -3.446 -6.929 5.532 1.00 91.56 239 GLU A N 1
ATOM 1881 C CA . GLU A 1 239 ? -3.770 -8.349 5.647 1.00 91.56 239 GLU A CA 1
ATOM 1882 C C . GLU A 1 239 ? -3.270 -9.151 4.438 1.00 91.56 239 GLU A C 1
ATOM 1884 O O . GLU A 1 239 ? -2.610 -10.170 4.623 1.00 91.56 239 GLU A O 1
ATOM 1889 N N . GLN A 1 240 ? -3.499 -8.666 3.214 1.00 91.19 240 GLN A N 1
ATOM 1890 C CA . GLN A 1 240 ? -2.997 -9.317 1.998 1.00 91.19 240 GLN A CA 1
ATOM 1891 C C . GLN A 1 240 ? -1.467 -9.422 1.987 1.00 91.19 240 GLN A C 1
ATOM 1893 O O . GLN A 1 240 ? -0.917 -10.457 1.618 1.00 91.19 240 GLN A O 1
ATOM 1898 N N . LEU A 1 241 ? -0.763 -8.366 2.406 1.00 90.56 241 LEU A N 1
ATOM 1899 C CA . LEU A 1 241 ? 0.700 -8.372 2.449 1.00 90.56 241 LEU A CA 1
ATOM 1900 C C . LEU A 1 241 ? 1.248 -9.358 3.490 1.00 90.56 241 LEU A C 1
ATOM 1902 O O . LEU A 1 241 ? 2.246 -10.018 3.210 1.00 90.56 241 LEU A O 1
ATOM 1906 N N . LEU A 1 242 ? 0.592 -9.476 4.649 1.00 88.88 242 LEU A N 1
ATOM 1907 C CA . LEU A 1 242 ? 0.971 -10.417 5.711 1.00 88.88 242 LEU A CA 1
ATOM 1908 C C . LEU A 1 242 ? 0.657 -11.877 5.340 1.00 88.88 242 LEU A C 1
ATOM 1910 O O . LEU A 1 242 ? 1.422 -12.779 5.671 1.00 88.88 242 LEU A O 1
ATOM 1914 N N . GLN A 1 243 ? -0.442 -12.130 4.628 1.00 86.06 243 GLN A N 1
ATOM 1915 C CA . GLN A 1 243 ? -0.786 -13.478 4.158 1.00 86.06 243 GLN A CA 1
ATOM 1916 C C . GLN A 1 243 ? 0.220 -13.989 3.120 1.00 86.06 243 GLN A C 1
ATOM 1918 O O . GLN A 1 243 ? 0.701 -15.113 3.245 1.00 86.06 243 GLN A O 1
ATOM 1923 N N . ASN A 1 244 ? 0.613 -13.143 2.163 1.00 73.25 244 ASN A N 1
ATOM 1924 C CA . ASN A 1 244 ? 1.598 -13.504 1.136 1.00 73.25 244 ASN A CA 1
ATOM 1925 C C . ASN A 1 244 ? 2.972 -13.866 1.729 1.00 73.25 244 ASN A C 1
ATOM 1927 O O . ASN A 1 244 ? 3.697 -14.680 1.164 1.00 73.25 244 ASN A O 1
ATOM 1931 N N . GLU A 1 245 ? 3.335 -13.296 2.883 1.00 66.31 245 GLU A N 1
ATOM 1932 C CA . GLU A 1 245 ? 4.560 -13.671 3.598 1.00 66.31 245 GLU A CA 1
ATOM 1933 C C . GLU A 1 245 ? 4.534 -15.139 4.046 1.00 66.31 245 GLU A C 1
ATOM 1935 O O . GLU A 1 245 ? 5.562 -15.805 4.006 1.00 66.31 245 GLU A O 1
ATOM 1940 N N . THR A 1 246 ? 3.360 -15.666 4.402 1.00 54.62 246 THR A N 1
ATOM 1941 C CA . THR A 1 246 ? 3.196 -17.046 4.891 1.00 54.62 246 THR A CA 1
ATOM 1942 C C . THR A 1 246 ? 3.329 -18.086 3.768 1.00 54.62 246 THR A C 1
ATOM 1944 O O . THR A 1 246 ? 3.665 -19.236 4.035 1.00 54.62 246 THR A O 1
ATOM 1947 N N . GLU A 1 247 ? 3.096 -17.697 2.511 1.00 54.75 247 GLU A N 1
ATOM 1948 C CA . GLU A 1 247 ? 3.205 -18.591 1.346 1.00 54.75 247 GLU A CA 1
ATOM 1949 C C . GLU A 1 247 ? 4.630 -18.641 0.760 1.00 54.75 247 GLU A C 1
ATOM 1951 O O . GLU A 1 247 ? 5.053 -19.672 0.235 1.00 54.75 247 GLU A O 1
ATOM 1956 N N . GLU A 1 248 ? 5.400 -17.553 0.874 1.00 51.09 248 GLU A N 1
ATOM 1957 C CA . GLU A 1 248 ? 6.755 -17.428 0.307 1.00 51.09 248 GLU A CA 1
ATOM 1958 C C . GLU A 1 248 ? 7.890 -17.749 1.311 1.00 51.09 248 GLU A C 1
ATOM 1960 O O . GLU A 1 248 ? 9.065 -17.796 0.935 1.00 51.09 248 GLU A O 1
ATOM 1965 N N . SER A 1 249 ? 7.572 -18.000 2.587 1.00 45.12 249 SER A N 1
ATOM 1966 C CA . SER A 1 249 ? 8.508 -18.095 3.726 1.00 45.12 249 SER A CA 1
ATOM 1967 C C . SER A 1 249 ? 9.338 -19.387 3.846 1.00 45.12 249 SER A C 1
ATOM 1969 O O . SER A 1 249 ? 9.764 -19.750 4.939 1.00 45.12 249 SER A O 1
ATOM 1971 N N . ASN A 1 250 ? 9.700 -20.041 2.738 1.00 42.88 250 ASN A N 1
ATOM 1972 C CA . ASN A 1 250 ? 10.763 -21.064 2.758 1.00 42.88 250 ASN A CA 1
ATOM 1973 C C . ASN A 1 250 ? 12.183 -20.470 2.645 1.00 42.88 250 ASN A C 1
ATOM 1975 O O . ASN A 1 250 ? 13.165 -21.212 2.601 1.00 42.88 250 ASN A O 1
ATOM 1979 N N . ILE A 1 251 ? 12.323 -19.141 2.594 1.00 41.12 251 ILE A N 1
ATOM 1980 C CA . ILE A 1 251 ? 13.621 -18.461 2.511 1.00 41.12 251 ILE A CA 1
ATOM 1981 C C . ILE A 1 251 ? 13.665 -17.353 3.566 1.00 41.12 251 ILE A C 1
ATOM 1983 O O . ILE A 1 251 ? 13.083 -16.290 3.384 1.00 41.12 251 ILE A O 1
ATOM 1987 N N . SER A 1 252 ? 14.348 -17.662 4.674 1.00 41.19 252 SER A N 1
ATOM 1988 C CA . SER A 1 252 ? 14.817 -16.772 5.749 1.00 41.19 252 SER A CA 1
ATOM 1989 C C . SER A 1 252 ? 13.994 -15.495 5.953 1.00 41.19 252 SER A C 1
ATOM 1991 O O . SER A 1 252 ? 14.262 -14.470 5.321 1.00 41.19 252 SER A O 1
ATOM 1993 N N . SER A 1 253 ? 13.046 -15.557 6.890 1.00 44.56 253 SER A N 1
ATOM 1994 C CA . SER A 1 253 ? 12.297 -14.419 7.427 1.00 44.56 253 SER A CA 1
ATOM 1995 C C . SER A 1 253 ? 13.256 -13.292 7.825 1.00 44.56 253 SER A C 1
ATOM 1997 O O . SER A 1 253 ? 13.870 -13.317 8.895 1.00 44.56 253 SER A O 1
ATOM 1999 N N . SER A 1 254 ? 13.446 -12.316 6.940 1.00 44.16 254 SER A N 1
ATOM 2000 C CA . SER A 1 254 ? 14.197 -11.118 7.283 1.00 44.16 254 SER A CA 1
ATOM 2001 C C . SER A 1 254 ? 13.359 -10.319 8.274 1.00 44.16 254 SER A C 1
ATOM 2003 O O . SER A 1 254 ? 12.209 -10.015 7.970 1.00 44.16 254 SER A O 1
ATOM 2005 N N . ASP A 1 255 ? 13.969 -9.990 9.410 1.00 53.84 255 ASP A N 1
ATOM 2006 C CA . ASP A 1 255 ? 13.543 -9.189 10.569 1.00 53.84 255 ASP A CA 1
ATOM 2007 C C . ASP A 1 255 ? 13.005 -7.780 10.229 1.00 53.84 255 ASP A C 1
ATOM 2009 O O . ASP A 1 255 ? 13.455 -6.752 10.733 1.00 53.84 255 ASP A O 1
ATOM 2013 N N . CYS A 1 256 ? 12.080 -7.680 9.285 1.00 47.81 256 CYS A N 1
ATOM 2014 C CA . CYS A 1 256 ? 11.675 -6.410 8.726 1.00 47.81 256 CYS A CA 1
ATOM 2015 C C . CYS A 1 256 ? 10.247 -6.098 9.155 1.00 47.81 256 CYS A C 1
ATOM 2017 O O . CYS A 1 256 ? 9.292 -6.762 8.771 1.00 47.81 256 CYS A O 1
ATOM 2019 N N . GLY A 1 257 ? 10.139 -5.095 10.023 1.00 55.16 257 GLY A N 1
ATOM 2020 C CA . GLY A 1 257 ? 8.929 -4.803 10.777 1.00 55.16 257 GLY A CA 1
ATOM 2021 C C . GLY A 1 257 ? 9.006 -5.237 12.236 1.00 55.16 257 GLY A C 1
ATOM 2022 O O . GLY A 1 257 ? 8.033 -5.020 12.934 1.00 55.16 257 GLY A O 1
ATOM 2023 N N . GLY A 1 258 ? 10.125 -5.778 12.740 1.00 69.62 258 GLY A N 1
ATOM 2024 C CA . GLY A 1 258 ? 10.255 -6.187 14.147 1.00 69.62 258 GLY A CA 1
ATOM 2025 C C . GLY A 1 258 ? 9.913 -5.067 15.139 1.00 69.62 258 GLY A C 1
ATOM 2026 O O . GLY A 1 258 ? 9.067 -5.249 16.013 1.00 69.62 258 GLY A O 1
ATOM 2027 N N . GLU A 1 259 ? 10.487 -3.872 14.960 1.00 83.69 259 GLU A N 1
ATOM 2028 C CA . GLU A 1 259 ? 10.205 -2.727 15.838 1.00 83.69 259 GLU A CA 1
ATOM 2029 C C . GLU A 1 259 ? 8.751 -2.243 15.718 1.00 83.69 259 GLU A C 1
ATOM 2031 O O . GLU A 1 259 ? 8.074 -2.071 16.733 1.00 83.69 259 GLU A O 1
ATOM 2036 N N . GLU A 1 260 ? 8.245 -2.052 14.494 1.00 88.50 260 GLU A N 1
ATOM 2037 C CA . GLU A 1 260 ? 6.866 -1.589 14.277 1.00 88.50 260 GLU A CA 1
ATOM 2038 C C . GLU A 1 260 ? 5.822 -2.649 14.650 1.00 88.50 260 GLU A C 1
ATOM 2040 O O . GLU A 1 260 ? 4.757 -2.300 15.142 1.00 88.50 260 GLU A O 1
ATOM 2045 N N . LYS A 1 261 ? 6.139 -3.941 14.533 1.00 89.25 261 LYS A N 1
ATOM 2046 C CA . LYS A 1 261 ? 5.336 -5.064 15.033 1.00 89.25 261 LYS A CA 1
ATOM 2047 C C . LYS A 1 261 ? 5.272 -5.046 16.554 1.00 89.25 261 LYS A C 1
ATOM 2049 O O . LYS A 1 261 ? 4.179 -5.08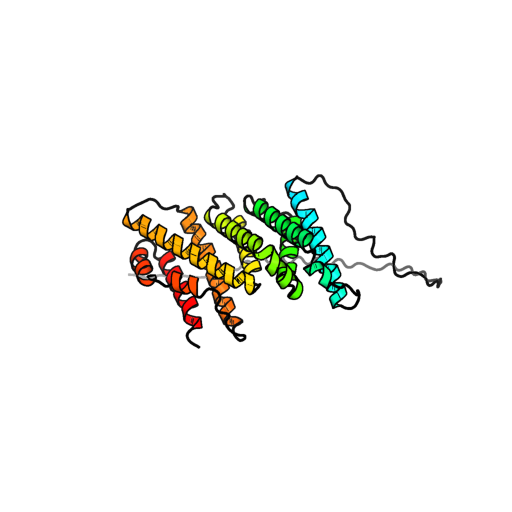4 17.111 1.00 89.25 261 LYS A O 1
ATOM 2054 N N . ILE A 1 262 ? 6.420 -4.957 17.235 1.00 90.06 262 ILE A N 1
ATOM 2055 C CA . ILE A 1 262 ? 6.474 -4.867 18.705 1.00 90.06 262 ILE A CA 1
ATOM 2056 C C . ILE A 1 262 ? 5.680 -3.654 19.176 1.00 90.06 262 ILE A C 1
ATOM 2058 O O . ILE A 1 262 ? 4.897 -3.746 20.122 1.00 90.06 262 ILE A O 1
ATOM 2062 N N . LYS A 1 263 ? 5.852 -2.517 18.496 1.00 92.00 263 LYS A N 1
ATOM 2063 C CA . LYS A 1 263 ? 5.037 -1.333 18.721 1.00 92.00 263 LYS A CA 1
ATOM 2064 C C . LYS A 1 263 ? 3.562 -1.693 18.543 1.00 92.00 263 LYS A C 1
ATOM 2066 O O . LYS A 1 263 ? 2.841 -1.607 19.530 1.00 92.00 263 LYS A O 1
ATOM 2071 N N . PHE A 1 264 ? 3.122 -2.090 17.357 1.00 92.44 264 PHE A N 1
ATOM 2072 C CA . PHE A 1 264 ? 1.721 -2.375 17.044 1.00 92.44 264 PHE A CA 1
ATOM 2073 C C . PHE A 1 264 ? 1.041 -3.272 18.088 1.00 92.44 264 PHE A C 1
ATOM 2075 O O . PHE A 1 264 ? -0.042 -2.945 18.560 1.00 92.44 264 PHE A O 1
ATOM 2082 N N . LEU A 1 265 ? 1.708 -4.352 18.505 1.00 92.19 265 LEU A N 1
ATOM 2083 C CA . LEU A 1 265 ? 1.180 -5.312 19.479 1.00 92.19 265 LEU A CA 1
ATOM 2084 C C . LEU A 1 265 ? 1.145 -4.772 20.919 1.00 92.19 265 LEU A C 1
ATOM 2086 O O . LEU A 1 265 ? 0.363 -5.247 21.744 1.00 92.19 265 LEU A O 1
ATOM 2090 N N . LYS A 1 266 ? 1.970 -3.774 21.254 1.00 92.94 266 LYS A N 1
ATOM 2091 C CA . LYS A 1 266 ? 2.032 -3.209 22.606 1.00 92.94 266 LYS A CA 1
ATOM 2092 C C . LYS A 1 266 ? 0.691 -2.588 23.000 1.00 92.94 266 LYS A C 1
ATOM 2094 O O . LYS A 1 266 ? 0.276 -1.594 22.407 1.00 92.94 266 LYS A O 1
ATOM 2099 N N . ASN A 1 267 ? 0.097 -3.117 24.072 1.00 91.69 267 ASN A N 1
ATOM 2100 C CA . ASN A 1 267 ? -1.201 -2.720 24.635 1.00 91.69 267 ASN A CA 1
ATOM 2101 C C . ASN A 1 267 ? -2.388 -2.899 23.669 1.00 91.69 267 ASN A C 1
ATOM 2103 O O . ASN A 1 267 ? -3.448 -2.313 23.889 1.00 91.69 267 ASN A O 1
ATOM 2107 N N . LEU A 1 268 ? -2.228 -3.703 22.612 1.00 93.12 268 LEU A N 1
ATOM 2108 C CA . LEU A 1 268 ? -3.257 -3.872 21.589 1.00 93.12 268 LEU A CA 1
ATOM 2109 C C . LEU A 1 268 ? -4.530 -4.512 22.153 1.00 93.12 268 LEU A C 1
ATOM 2111 O O . LEU A 1 268 ? -5.619 -4.035 21.857 1.00 93.12 268 LEU A O 1
ATOM 2115 N N . ASP A 1 269 ? -4.404 -5.517 23.024 1.00 92.94 269 ASP A N 1
ATOM 2116 C CA . ASP A 1 269 ? -5.558 -6.183 23.647 1.00 92.94 269 ASP A CA 1
ATOM 2117 C C . ASP A 1 269 ? -6.412 -5.209 24.468 1.00 92.94 269 ASP A C 1
ATOM 2119 O O . ASP A 1 269 ? -7.640 -5.260 24.433 1.00 92.94 269 ASP A O 1
ATOM 2123 N N . GLN A 1 270 ? -5.766 -4.270 25.165 1.00 93.31 270 GLN A N 1
ATOM 2124 C CA . GLN A 1 270 ? -6.462 -3.230 25.917 1.00 93.31 270 GLN A CA 1
ATOM 2125 C C . GLN A 1 270 ? -7.193 -2.260 24.978 1.00 93.31 270 GLN A C 1
ATOM 2127 O O . GLN A 1 270 ? -8.336 -1.894 25.245 1.00 93.31 270 GLN A O 1
ATOM 2132 N N . ILE A 1 271 ? -6.559 -1.857 23.872 1.00 94.44 271 ILE A N 1
ATOM 2133 C CA . ILE A 1 271 ? -7.195 -1.008 22.855 1.00 94.44 271 ILE A CA 1
ATOM 2134 C C . ILE A 1 271 ? -8.407 -1.725 22.245 1.00 94.44 271 ILE A C 1
ATOM 2136 O O . ILE A 1 271 ? -9.478 -1.131 22.155 1.00 94.44 271 ILE A O 1
ATOM 2140 N N . ILE A 1 272 ? -8.265 -3.003 21.881 1.00 95.44 272 ILE A N 1
ATOM 2141 C CA . ILE A 1 272 ? -9.346 -3.827 21.323 1.00 95.44 272 ILE A CA 1
ATOM 2142 C C . ILE A 1 272 ? -10.522 -3.905 22.299 1.00 95.44 272 ILE A C 1
ATOM 2144 O O . ILE A 1 272 ? -11.656 -3.693 21.873 1.00 95.44 272 ILE A O 1
ATOM 2148 N N . LEU A 1 273 ? -10.257 -4.161 23.585 1.00 94.88 273 LEU A N 1
ATOM 2149 C CA . LEU A 1 273 ? -11.283 -4.252 24.627 1.00 94.88 273 LEU A CA 1
ATOM 2150 C C . LEU A 1 273 ? -12.053 -2.938 24.807 1.00 94.88 273 LEU A C 1
ATOM 2152 O O . LEU A 1 273 ? -13.262 -2.957 24.987 1.00 94.88 273 LEU A O 1
ATOM 2156 N N . HIS A 1 274 ? -11.368 -1.793 24.765 1.00 94.19 274 HIS A N 1
ATOM 2157 C CA . HIS A 1 274 ? -12.035 -0.496 24.895 1.00 94.19 274 HIS A CA 1
ATOM 2158 C C . HIS A 1 274 ? -12.808 -0.092 23.639 1.00 94.19 274 HIS A C 1
ATOM 2160 O O . HIS A 1 274 ? -13.819 0.593 23.742 1.00 94.19 274 HIS A O 1
ATOM 2166 N N . LEU A 1 275 ? -12.334 -0.486 22.456 1.00 94.94 275 LEU A N 1
ATOM 2167 C CA . LEU A 1 275 ? -12.978 -0.136 21.192 1.00 94.94 275 LEU A CA 1
ATOM 2168 C C . LEU A 1 275 ? -14.087 -1.113 20.788 1.00 94.94 275 LEU A C 1
ATOM 2170 O O . LEU A 1 275 ? -14.887 -0.763 19.929 1.00 94.94 275 LEU A O 1
ATOM 2174 N N . SER A 1 276 ? -14.149 -2.327 21.348 1.00 95.12 276 SER A N 1
ATOM 2175 C CA . SER A 1 276 ? -15.037 -3.392 20.853 1.00 95.12 276 SER A CA 1
ATOM 2176 C C . SER A 1 276 ? -16.519 -3.045 20.900 1.00 95.12 276 SER A C 1
ATOM 2178 O O . SER A 1 276 ? -17.258 -3.493 20.027 1.00 95.12 276 SER A O 1
ATOM 2180 N N . ASP A 1 277 ? -16.944 -2.259 21.887 1.00 92.00 277 ASP A N 1
ATOM 2181 C CA . ASP A 1 277 ? -18.361 -1.958 22.092 1.00 92.00 277 ASP A CA 1
ATOM 2182 C C . ASP A 1 277 ? -18.881 -0.938 21.066 1.00 92.00 277 ASP A C 1
ATOM 2184 O O . ASP A 1 277 ? -19.955 -1.127 20.495 1.00 92.00 277 ASP A O 1
ATOM 2188 N N . GLU A 1 278 ? -18.107 0.113 20.772 1.00 92.19 278 GLU A N 1
ATOM 2189 C CA . GLU A 1 278 ? -18.484 1.135 19.782 1.00 92.19 278 GLU A CA 1
ATOM 2190 C C . GLU A 1 278 ? -18.003 0.827 18.357 1.00 92.19 278 GLU A C 1
ATOM 2192 O O . GLU A 1 278 ? -18.689 1.146 17.385 1.00 92.19 278 GLU A O 1
ATOM 2197 N N . PHE A 1 279 ? -16.840 0.189 18.211 1.00 94.88 279 PHE A N 1
ATOM 2198 C CA . PHE A 1 279 ? -16.176 -0.067 16.929 1.00 94.88 279 PHE A CA 1
ATOM 2199 C C . PHE A 1 279 ? -15.840 -1.555 16.730 1.00 94.88 279 PHE A C 1
ATOM 2201 O O . PHE A 1 279 ? -14.695 -1.899 16.411 1.00 94.88 279 PHE A O 1
ATOM 2208 N N . PRO A 1 280 ? -16.826 -2.466 16.839 1.00 94.94 280 PRO A N 1
ATOM 2209 C CA . PRO A 1 280 ? -16.593 -3.912 16.822 1.00 94.94 280 PRO A CA 1
ATOM 2210 C C . PRO A 1 280 ? -15.892 -4.394 15.549 1.00 94.94 280 PRO A C 1
ATOM 2212 O O . PRO A 1 280 ? -15.026 -5.267 15.602 1.00 94.94 280 PRO A O 1
ATOM 2215 N N . LEU A 1 281 ? -16.227 -3.805 14.396 1.00 94.62 281 LEU A N 1
ATOM 2216 C CA . LEU A 1 281 ? -15.603 -4.158 13.120 1.00 94.62 281 LEU A CA 1
ATOM 2217 C C . LEU A 1 281 ? -14.117 -3.801 13.102 1.00 94.62 281 LEU A C 1
ATOM 2219 O O . LEU A 1 281 ? -13.300 -4.614 12.680 1.00 94.62 281 LEU A O 1
ATOM 2223 N N . PHE A 1 282 ? -13.756 -2.606 13.567 1.00 95.75 282 PHE A N 1
ATOM 2224 C CA . PHE A 1 282 ? -12.361 -2.183 13.597 1.00 95.75 282 PHE A CA 1
ATOM 2225 C C . PHE A 1 282 ? -11.553 -3.000 14.616 1.00 95.75 282 PHE A C 1
ATOM 2227 O O . PHE A 1 282 ? -10.469 -3.483 14.288 1.00 95.75 282 PHE A O 1
ATOM 2234 N N . SER A 1 283 ? -12.120 -3.268 15.797 1.00 96.12 283 SER A N 1
ATOM 2235 C CA . SER A 1 283 ? -11.529 -4.169 16.795 1.00 96.12 283 SER A CA 1
ATOM 2236 C C . SER A 1 283 ? -11.275 -5.577 16.246 1.00 96.12 283 SER A C 1
ATOM 2238 O O . SER A 1 283 ? -10.209 -6.146 16.486 1.00 96.12 283 SER A O 1
ATOM 2240 N N . LEU A 1 284 ? -12.200 -6.125 15.448 1.00 95.06 284 LEU A N 1
ATOM 2241 C CA . LEU A 1 284 ? -12.009 -7.415 14.779 1.00 95.06 284 LEU A CA 1
ATOM 2242 C C . LEU A 1 284 ? -10.830 -7.387 13.793 1.00 95.06 284 LEU A C 1
ATOM 2244 O O . LEU A 1 284 ? -10.065 -8.349 13.734 1.00 95.06 284 LEU A O 1
ATOM 2248 N N . TYR A 1 285 ? -10.652 -6.300 13.035 1.00 94.94 285 TYR A N 1
ATOM 2249 C CA . TYR A 1 285 ? -9.497 -6.155 12.140 1.00 94.94 285 TYR A CA 1
ATOM 2250 C C . TYR A 1 285 ? -8.176 -6.071 12.906 1.00 94.94 285 TYR A C 1
ATOM 2252 O O . TYR A 1 285 ? -7.227 -6.758 12.535 1.00 94.94 285 TYR A O 1
ATOM 2260 N N . LEU A 1 286 ? -8.114 -5.289 13.989 1.00 95.19 286 LEU A N 1
ATOM 2261 C CA . LEU A 1 286 ? -6.926 -5.222 14.847 1.00 95.19 286 LEU A CA 1
ATOM 2262 C C . LEU A 1 286 ? -6.552 -6.603 15.395 1.00 95.19 286 LEU A C 1
ATOM 2264 O O . LEU A 1 286 ? -5.385 -6.996 15.347 1.00 95.19 286 LEU A O 1
ATOM 2268 N N . TRP A 1 287 ? -7.550 -7.360 15.857 1.00 94.69 287 TRP A N 1
ATOM 2269 C CA . TRP A 1 287 ? -7.350 -8.726 16.327 1.00 94.69 287 TRP A CA 1
ATOM 2270 C C . TRP A 1 287 ? -6.830 -9.647 15.215 1.00 94.69 287 TRP A C 1
ATOM 2272 O O . TRP A 1 287 ? -5.832 -10.336 15.413 1.00 94.69 287 TRP A O 1
ATOM 2282 N N . ARG A 1 288 ? -7.433 -9.622 14.018 1.00 93.12 288 ARG A N 1
ATOM 2283 C CA . ARG A 1 288 ? -6.975 -10.430 12.870 1.00 93.12 288 ARG A CA 1
ATOM 2284 C C . ARG A 1 288 ? -5.532 -10.118 12.483 1.00 93.12 288 ARG A C 1
ATOM 2286 O O . ARG A 1 288 ? -4.743 -11.040 12.296 1.00 93.12 288 ARG A O 1
ATOM 2293 N N . VAL A 1 289 ? -5.170 -8.837 12.407 1.00 91.81 289 VAL A N 1
ATOM 2294 C CA . VAL A 1 289 ? -3.790 -8.412 12.124 1.00 91.81 289 VAL A CA 1
ATOM 2295 C C . VAL A 1 289 ? -2.837 -8.915 13.212 1.00 91.81 289 VAL A C 1
ATOM 2297 O O . VAL A 1 289 ? -1.772 -9.428 12.886 1.00 91.81 289 VAL A O 1
ATOM 2300 N N . SER A 1 290 ? -3.225 -8.847 14.492 1.00 91.38 290 SER A N 1
ATOM 2301 C CA . SER A 1 290 ? -2.440 -9.417 15.599 1.00 91.38 290 SER A CA 1
ATOM 2302 C C . SER A 1 290 ? -2.186 -10.915 15.416 1.00 91.38 290 SER A C 1
ATOM 2304 O O . SER A 1 290 ? -1.052 -11.375 15.552 1.00 91.38 290 SER A O 1
ATOM 2306 N N . VAL A 1 291 ? -3.219 -11.679 15.043 1.00 90.69 291 VAL A N 1
ATOM 2307 C CA . VAL A 1 291 ? -3.092 -13.118 14.771 1.00 90.69 291 VAL A CA 1
ATOM 2308 C C . VAL A 1 291 ? -2.115 -13.374 13.622 1.00 90.69 291 VAL A C 1
ATOM 2310 O O . VAL A 1 291 ? -1.220 -14.196 13.787 1.00 90.69 291 VAL A O 1
ATOM 2313 N N . LEU A 1 292 ? -2.222 -12.639 12.509 1.00 89.62 292 LEU A N 1
ATOM 2314 C CA . LEU A 1 292 ? -1.324 -12.781 11.351 1.00 89.62 292 LEU A CA 1
ATOM 2315 C C . LEU A 1 292 ? 0.133 -12.422 11.678 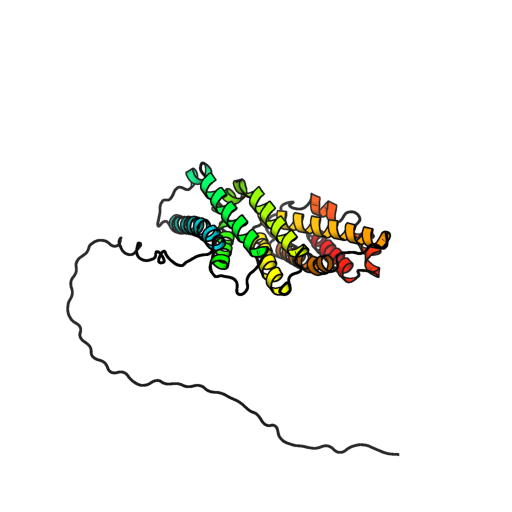1.00 89.62 292 LEU A C 1
ATOM 2317 O O . LEU A 1 292 ? 1.064 -13.073 11.216 1.00 89.62 292 LEU A O 1
ATOM 2321 N N . LEU A 1 293 ? 0.354 -11.404 12.511 1.00 87.56 293 LEU A N 1
ATOM 2322 C CA . LEU A 1 293 ? 1.701 -11.043 12.953 1.00 87.56 293 LEU A CA 1
ATOM 2323 C C . LEU A 1 293 ? 2.306 -12.110 13.874 1.00 87.56 293 LEU A C 1
ATOM 2325 O O . LEU A 1 293 ? 3.523 -12.304 13.868 1.00 87.56 293 LEU A O 1
ATOM 2329 N N . ASN A 1 294 ? 1.484 -12.784 14.680 1.00 83.38 294 ASN A N 1
ATOM 2330 C CA . ASN A 1 294 ? 1.927 -13.795 15.641 1.00 83.38 294 ASN A CA 1
ATOM 2331 C C . ASN A 1 294 ? 1.992 -15.211 15.046 1.00 83.38 294 ASN A C 1
ATOM 2333 O O . ASN A 1 294 ? 2.751 -16.037 15.548 1.00 83.38 294 ASN A O 1
ATOM 2337 N N . SER A 1 295 ? 1.271 -15.502 13.959 1.00 72.44 295 SER A N 1
ATOM 2338 C CA . SER A 1 295 ? 1.306 -16.815 13.300 1.00 72.44 295 SER A CA 1
ATOM 2339 C C . SER A 1 295 ? 2.681 -17.151 12.719 1.00 72.44 295 SER A C 1
ATOM 2341 O O . SER A 1 295 ? 3.060 -18.317 12.718 1.00 72.44 295 SER A O 1
ATOM 2343 N N . GLY A 1 296 ? 3.476 -16.145 12.337 1.00 56.53 296 GLY A N 1
ATOM 2344 C CA . GLY A 1 296 ? 4.876 -16.331 11.930 1.00 56.53 296 GLY A CA 1
ATOM 2345 C C . GLY A 1 296 ? 5.841 -16.737 13.057 1.00 56.53 296 GLY A C 1
ATOM 2346 O O . GLY A 1 296 ? 7.013 -16.960 12.785 1.00 56.53 296 GLY A O 1
ATOM 2347 N N . GLN A 1 297 ? 5.392 -16.810 14.319 1.00 45.84 297 GLN A N 1
ATOM 2348 C CA . GLN A 1 297 ? 6.185 -17.316 15.455 1.00 45.84 297 GLN A CA 1
ATOM 2349 C C . GLN A 1 297 ? 5.849 -18.768 15.842 1.00 45.84 297 GLN A C 1
ATOM 2351 O O . GLN A 1 297 ? 6.514 -19.321 16.714 1.00 45.84 297 GLN A O 1
ATOM 2356 N N . MET A 1 298 ? 4.823 -19.384 15.243 1.00 34.22 298 MET A N 1
ATOM 2357 C CA . MET A 1 298 ? 4.377 -20.747 15.579 1.00 34.22 298 MET A CA 1
ATOM 2358 C C . MET A 1 298 ? 4.999 -21.842 14.686 1.00 34.22 298 MET A C 1
ATOM 2360 O O . MET A 1 298 ? 4.386 -22.895 14.502 1.00 34.22 298 MET A O 1
ATOM 2364 N N . GLN A 1 299 ? 6.200 -21.616 14.140 1.00 33.84 299 GLN A N 1
ATOM 2365 C CA . GLN A 1 299 ? 6.975 -22.614 13.389 1.00 33.84 299 GLN A CA 1
ATOM 2366 C C . GLN A 1 299 ? 8.409 -22.720 13.899 1.00 33.84 299 GLN A C 1
ATOM 2368 O O . GLN A 1 299 ? 9.047 -21.663 14.093 1.00 33.84 299 GLN A O 1
#

Radius of gyration: 28.33 Å; chains: 1; bounding box: 92×48×87 Å

InterPro domains:
  IPR025888 Meiosis-specific protein MEI4 [PF13971] (7-297)
  IPR025888 Meiosis-specific protein MEI4 [PTHR28575] (6-297)

Sequence (299 aa):
ESVNPTSYSSQLEDSGCDVCNDSAFDSLGTASDFHQSEHNVSTSKHWLERLPPLNLGHTSKEKSLTAPVHFLQCLLEIRKLSEGGVLQADFSELENDSFTLCNSVSQLLDGLTVFYNNPKFPAPSFLTEGVCVLVSLITDTKLSNHVLKKCFKKMEEFKKNLIQIILRNRSVNRFQALNSVSQMLGLLGRNNILRNSLISLLLSEVRQFAEQLLQAHQVQSVYDTTQYENMFLLCMILEQLLQNETEESNISSSDCGGEEKIKFLKNLDQIILHLSDEFPLFSLYLWRVSVLLNSGQMQ

Secondary structure (DSSP, 8-state):
------------------------------------------TTSTTSS-PPPS-----HHHHHHHHHHHHHHHHHHHHHHHHTTSS----HHHHHSTHHHHHHHHHHHHHHHHHHHS--SSPPHHHHHHHHHHHHHHHSHHHHHHHHHHHHHHHHHHHHHHHHHHHH---TTHHHHHHHHHHHHHHHTTSHHHHHHHHHHHHHHHHHHHHHHHHHHHTT----HHHHHHHHHHHHHHHHHHHHHHHHTTS-----SHHHHHHHHTTHHHHHHHHTTT-HHHHHHHHHHHHHHHHTT--

pLDDT: mean 75.16, std 22.91, range [27.23, 96.44]

Foldseek 3Di:
DDDDDDDDDDDDDDDDDDDDDDDDDDDDDDDDDDDDDDDDDDPPPPPPPPDPDPDDPDDPLLVLLPVLLVVLVVVLVQVVCCVVVNDVDDCPVCLVVVPSVLVSVLSLLVSLLVCLLPPDPPHDPSNVSSLVSVLSQCPPVVNVVSNCVPNVVSLLVSLVSLLVSLLPDPDPPNVVSNVVSLVSLLSLLVRVVSVLSSLLVLLVVLQVVLVVVLVCVVVVHDDDPSSVVSNVSSLVSNLVSLVVCVVVPPPDDDCRCVVSLVVSPVCLVVSLVSCCVPPVPSSVSSVSSNCSSCVVVVD